Protein AF-A0A2V8M5D7-F1 (afdb_monomer)

Nearest PDB structures (foldseek):
  5kbi-assembly1_B  TM=1.778E-01  e=5.574E-01  Acinetobacter calcoaceticus
  3aon-assembly1_A  TM=2.245E-01  e=1.834E+00  Enterococcus hirae

Sequence (223 aa):
MEESYSTQRLLELRKFTRAIADLLRTQMREYLSTLAPLFRPRNVLGNYAEGGAYEASRTGEKAFKELQELYQIIAQSKLYRLPLELKTPLEVINPQLEMTPVEYTHVAASGNEKKTILVTSPLKWALTYGGFGPGHFRELLNGDNRTTDDLQQFVLHHLMMHSVVTKQPGLAKILRALHFPLSVEQSPEFGDLPLTYVSASISTVRPPDEVLIESTEVSGMNA

pLDDT: mean 88.26, std 12.75, range [37.25, 98.0]

Mean predicted aligned error: 6.43 Å

Solvent-accessible surface area (backbone atoms only — not comparable to full-atom values): 12991 Å² total; per-residue (Å²): 132,87,74,80,82,41,74,69,56,49,54,54,54,50,51,53,52,47,56,51,27,55,52,54,51,51,54,50,50,56,54,46,65,73,48,42,79,72,63,36,48,41,81,48,28,28,75,53,24,64,88,73,84,92,66,96,62,84,54,20,57,69,56,43,50,53,47,50,56,52,45,37,59,54,20,69,32,90,90,62,67,44,78,72,76,79,72,80,53,33,83,71,94,38,75,50,79,33,78,42,76,34,70,45,84,42,76,34,56,44,94,92,49,72,47,73,43,81,44,72,42,74,51,34,27,36,52,31,39,46,89,56,42,70,70,59,50,49,52,47,72,73,40,92,83,59,48,71,64,61,55,48,52,48,52,49,51,36,51,40,50,47,51,33,58,69,74,36,59,65,58,46,51,52,32,39,75,72,41,34,38,62,48,75,48,64,42,85,92,60,48,86,50,58,41,42,31,36,29,49,80,66,86,84,81,80,76,59,37,57,58,52,52,54,52,35,63,76,64,68,62,72,125

Foldseek 3Di:
DPPPPDLVNVVVVVVVLQVVLVVVVVVVVVVCVVCLVLQALCVQQPQLEDDDDDDPDPGNPVLVVVLLVVLQVLCPDPLQVADSDDDGSDYDPASRKDWAWDKDWDWQDDDPDTAIDIDTFSFKTFIFGPPLGVVNVLCLSPDPPRDSVNSSNSLSRLSSSVSSCVVCVVVQVVCVVVQWHKDWDDDPSSPPRTIIMTGGNDDDDDDHSVSVVVVCVVVVPRD

Secondary structure (DSSP, 8-state):
------HHHHHHHHHHHHHHHHHHHHHHHHHHHHHGGGG-THHHHGGGBSSS------TTHHHHHHHHHHHHHHHHSTTT---SPPPSSBP-S--SEEEEEEEEEEEEEETTEEEEEEEEEEEEEEEEETT--HHHHHHHHH-TT--HHHHHHHHHHHHHHHHHHHH-HHHHHHHHHTT--EEEE--GGGTTPPEEEEE-SS---PPPHHHHHHHHHHTT---

Radius of gyration: 20.13 Å; Cα contacts (8 Å, |Δi|>4): 294; chains: 1; bounding box: 50×27×61 Å

Structure (mmCIF, N/CA/C/O backbone):
data_AF-A0A2V8M5D7-F1
#
_entry.id   AF-A0A2V8M5D7-F1
#
loop_
_atom_site.group_PDB
_atom_site.id
_atom_site.type_symbol
_atom_site.label_atom_id
_atom_site.label_alt_id
_atom_site.label_comp_id
_atom_site.label_asym_id
_atom_site.label_entity_id
_atom_site.label_seq_id
_atom_site.pdbx_PDB_ins_code
_atom_site.Cartn_x
_atom_site.Cartn_y
_atom_site.Cartn_z
_atom_site.occupancy
_atom_site.B_iso_or_equiv
_atom_site.auth_seq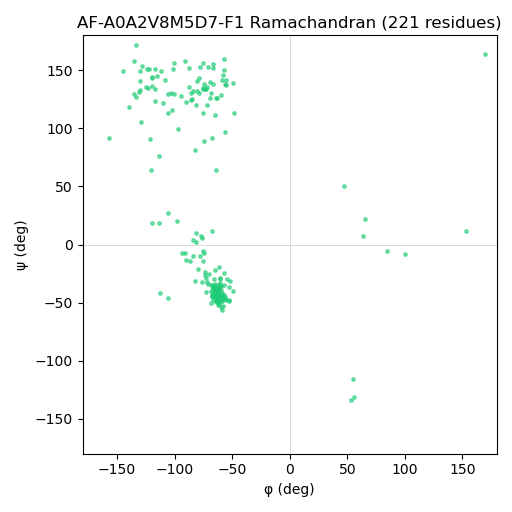_id
_atom_site.auth_comp_id
_atom_site.auth_asym_id
_atom_site.auth_atom_id
_atom_site.pdbx_PDB_model_num
ATOM 1 N N . MET A 1 1 ? -26.282 16.518 18.381 1.00 37.25 1 MET A N 1
ATOM 2 C CA . MET A 1 1 ? -26.791 15.428 19.235 1.00 37.25 1 MET A CA 1
ATOM 3 C C . MET A 1 1 ? -25.595 14.573 19.594 1.00 37.25 1 MET A C 1
ATOM 5 O O . MET A 1 1 ? -25.133 13.820 18.749 1.00 37.25 1 MET A O 1
ATOM 9 N N . GLU A 1 2 ? -25.028 14.780 20.779 1.00 47.59 2 GLU A N 1
ATOM 10 C CA . GLU A 1 2 ? -24.019 13.879 21.339 1.00 47.59 2 GLU A CA 1
ATOM 11 C C . GLU A 1 2 ? -24.753 12.627 21.819 1.00 47.59 2 GLU A C 1
ATOM 13 O O . GLU A 1 2 ? -25.251 12.569 22.941 1.00 47.59 2 GLU A O 1
ATOM 18 N N . GLU A 1 3 ? -24.916 11.644 20.934 1.00 54.59 3 GLU A N 1
ATOM 19 C CA . GLU A 1 3 ? -25.225 10.299 21.407 1.00 54.59 3 GLU A CA 1
ATOM 20 C C . GLU A 1 3 ? -24.005 9.818 22.194 1.00 54.59 3 GLU A C 1
ATOM 22 O O . GLU A 1 3 ? -22.925 9.632 21.635 1.00 54.59 3 GLU A O 1
ATOM 27 N N . SER A 1 4 ? -24.179 9.676 23.508 1.00 61.97 4 SER A N 1
ATOM 28 C CA . SER A 1 4 ? -23.207 9.057 24.406 1.00 61.97 4 SER A CA 1
ATOM 29 C C . SER A 1 4 ? -22.743 7.723 23.806 1.00 61.97 4 SER A C 1
ATOM 31 O O . SER A 1 4 ? -23.529 6.782 23.662 1.00 61.97 4 SER A O 1
ATOM 33 N N . TYR A 1 5 ? -21.470 7.648 23.411 1.00 67.94 5 TYR A N 1
ATOM 34 C CA . TYR A 1 5 ? -20.843 6.408 22.965 1.00 67.94 5 TYR A CA 1
ATOM 35 C C . TYR A 1 5 ? -20.732 5.459 24.163 1.00 67.94 5 TYR A C 1
ATOM 37 O O . TYR A 1 5 ? -19.753 5.495 24.897 1.00 67.94 5 TYR A O 1
ATOM 45 N N . SER A 1 6 ? -21.738 4.610 24.378 1.00 76.56 6 SER A N 1
ATOM 46 C CA . SER A 1 6 ? -21.637 3.518 25.349 1.00 76.56 6 SER A CA 1
ATOM 47 C C . SER A 1 6 ? -20.823 2.354 24.779 1.00 76.56 6 SER A C 1
ATOM 49 O O . SER A 1 6 ? -20.828 2.102 23.568 1.00 76.56 6 SER A O 1
ATOM 51 N N . THR A 1 7 ? -20.178 1.575 25.647 1.00 76.81 7 THR A N 1
ATOM 52 C CA . THR A 1 7 ? -19.404 0.381 25.262 1.00 76.81 7 THR A CA 1
ATOM 53 C C . THR A 1 7 ? -20.255 -0.636 24.490 1.00 76.81 7 THR A C 1
ATOM 55 O O . THR A 1 7 ? -19.796 -1.242 23.521 1.00 76.81 7 THR A O 1
ATOM 58 N N . GLN A 1 8 ? -21.543 -0.771 24.824 1.00 80.81 8 GLN A N 1
ATOM 59 C CA . GLN A 1 8 ? -22.474 -1.622 24.076 1.00 80.81 8 GLN A CA 1
ATOM 60 C C . GLN A 1 8 ? -22.733 -1.091 22.657 1.00 80.81 8 GLN A C 1
ATOM 62 O O . GLN A 1 8 ? -22.666 -1.854 21.689 1.00 80.81 8 GLN A O 1
ATOM 67 N N . ARG A 1 9 ? -22.965 0.220 22.514 1.00 84.12 9 ARG A N 1
ATOM 68 C CA . ARG A 1 9 ? -23.182 0.854 21.208 1.00 84.12 9 ARG A CA 1
ATOM 69 C C . ARG A 1 9 ? -21.941 0.758 20.323 1.00 84.12 9 ARG A C 1
ATOM 71 O O . ARG A 1 9 ? -22.052 0.485 19.129 1.00 84.12 9 ARG A O 1
ATOM 78 N N . LEU A 1 10 ? -20.758 0.908 20.915 1.00 84.06 10 LEU A N 1
ATOM 79 C CA . LEU A 1 10 ? -19.478 0.704 20.242 1.00 84.06 10 LEU A CA 1
ATOM 80 C C . LEU A 1 10 ? -19.376 -0.705 19.637 1.00 84.06 10 LEU A C 1
ATOM 82 O O . LEU A 1 10 ? -18.995 -0.852 18.475 1.00 84.06 10 LEU A O 1
ATOM 86 N N . LEU A 1 11 ? -19.725 -1.744 20.403 1.00 85.44 11 LEU A N 1
ATOM 87 C CA . LEU A 1 11 ? -19.666 -3.130 19.932 1.00 85.44 11 LEU A CA 1
ATOM 88 C C . LEU A 1 11 ? -20.613 -3.380 18.753 1.00 85.44 11 LEU A C 1
ATOM 90 O O . LEU A 1 11 ? -20.236 -4.073 17.805 1.00 85.44 11 LEU A O 1
ATOM 94 N N . GLU A 1 12 ? -21.816 -2.805 18.776 1.00 89.44 12 GLU A N 1
ATOM 95 C CA . GLU A 1 12 ? -22.754 -2.861 17.649 1.00 89.44 12 GLU A CA 1
ATOM 96 C C . GLU A 1 12 ? -22.180 -2.181 16.400 1.00 89.44 12 GLU A C 1
ATOM 98 O O . GLU A 1 12 ? -22.099 -2.800 15.336 1.00 89.44 12 GLU A O 1
ATOM 103 N N . LEU A 1 13 ? -21.705 -0.939 16.530 1.00 90.12 13 LEU A N 1
ATOM 104 C CA . LEU A 1 13 ? -21.111 -0.180 15.424 1.00 90.12 13 LEU A CA 1
ATOM 105 C C . LEU A 1 13 ? -19.864 -0.868 14.852 1.00 90.12 13 LEU A C 1
ATOM 107 O O . LEU A 1 13 ? -19.647 -0.853 13.636 1.00 90.12 13 LEU A O 1
ATOM 111 N N . ARG A 1 14 ? -19.071 -1.536 15.698 1.00 89.06 14 ARG A N 1
ATOM 112 C CA . ARG A 1 14 ? -17.912 -2.327 15.267 1.00 89.06 14 ARG A CA 1
ATOM 113 C C . ARG A 1 14 ? -18.328 -3.539 14.434 1.00 89.06 14 ARG A C 1
ATOM 115 O O . ARG A 1 14 ? -17.653 -3.841 13.450 1.00 89.06 14 ARG A O 1
ATOM 122 N N . LYS A 1 15 ? -19.431 -4.216 14.783 1.00 91.88 15 LYS A N 1
ATOM 123 C CA . LYS A 1 15 ? -19.974 -5.332 13.983 1.00 91.88 15 LYS A CA 1
ATOM 124 C C . LYS A 1 15 ? -20.421 -4.855 12.602 1.00 91.88 15 LYS A C 1
ATOM 126 O O . LYS A 1 15 ? -20.050 -5.479 11.611 1.00 91.88 15 LYS A O 1
ATOM 131 N N . PHE A 1 16 ? -21.139 -3.732 12.527 1.00 92.25 16 PHE A N 1
ATOM 132 C CA . PHE A 1 16 ? -21.556 -3.154 11.245 1.00 92.25 16 PHE A CA 1
ATOM 133 C C . PHE A 1 16 ? -20.364 -2.714 10.396 1.00 92.25 16 PHE A C 1
ATOM 135 O O . PHE A 1 16 ? -20.276 -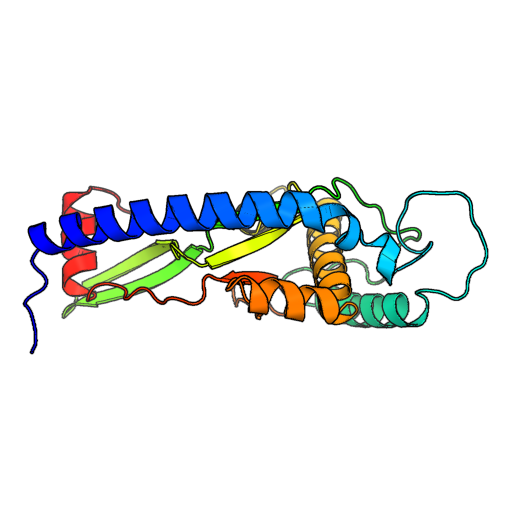3.082 9.227 1.00 92.25 16 PHE A O 1
ATOM 142 N N . THR A 1 17 ? -19.407 -2.001 10.996 1.00 93.50 17 THR A N 1
ATOM 143 C CA . THR A 1 17 ? -18.174 -1.585 10.313 1.00 93.50 17 THR A CA 1
ATOM 144 C C . THR A 1 17 ? -17.419 -2.787 9.749 1.00 93.50 17 THR A C 1
ATOM 146 O O . THR A 1 17 ? -16.980 -2.740 8.605 1.00 93.50 17 THR A O 1
ATOM 149 N N . ARG A 1 18 ? -17.306 -3.886 10.511 1.00 93.38 18 ARG A N 1
ATOM 150 C CA . ARG A 1 18 ? -16.652 -5.117 10.044 1.00 93.38 18 ARG A CA 1
ATOM 151 C C . ARG A 1 18 ? -17.392 -5.743 8.864 1.00 93.38 18 ARG A C 1
ATOM 153 O O . ARG A 1 18 ? -16.761 -6.027 7.857 1.00 93.38 18 ARG A O 1
ATOM 160 N N . ALA A 1 19 ? -18.712 -5.899 8.961 1.00 95.44 19 ALA A N 1
ATOM 161 C CA . ALA A 1 19 ? -19.510 -6.475 7.880 1.00 95.44 19 ALA A CA 1
ATOM 162 C C . ALA A 1 19 ? -19.386 -5.667 6.574 1.00 95.44 19 ALA A C 1
ATOM 164 O O . ALA A 1 19 ? -19.219 -6.240 5.499 1.00 95.44 19 ALA A O 1
ATOM 165 N N . ILE A 1 20 ? -19.409 -4.333 6.672 1.00 94.88 20 ILE A N 1
ATOM 166 C CA . ILE A 1 20 ? -19.222 -3.436 5.524 1.00 94.88 20 ILE A CA 1
ATOM 167 C C . ILE A 1 20 ? -17.790 -3.531 4.980 1.00 94.88 20 ILE A C 1
ATOM 169 O O . ILE A 1 20 ? -17.603 -3.626 3.768 1.00 94.88 20 ILE A O 1
ATOM 173 N N . ALA A 1 21 ? -16.782 -3.532 5.855 1.00 94.81 21 ALA A N 1
ATOM 174 C CA . ALA A 1 21 ? -15.384 -3.657 5.458 1.00 94.81 21 ALA A CA 1
ATOM 175 C C . ALA A 1 21 ? -15.109 -4.978 4.730 1.00 94.81 21 ALA A C 1
ATOM 177 O O . ALA A 1 21 ? -14.457 -4.961 3.690 1.00 94.81 21 ALA A O 1
ATOM 178 N N . ASP A 1 22 ? -15.640 -6.099 5.220 1.00 95.44 22 ASP A N 1
ATOM 179 C CA . ASP A 1 22 ? -15.472 -7.416 4.599 1.00 95.44 22 ASP A CA 1
ATOM 180 C C . ASP A 1 22 ? -16.152 -7.486 3.224 1.00 95.44 22 ASP A C 1
ATOM 182 O O . ASP A 1 22 ? -15.559 -7.987 2.261 1.00 95.44 22 ASP A O 1
ATOM 186 N N . LEU A 1 23 ? -17.358 -6.920 3.099 1.00 96.69 23 LEU A N 1
ATOM 187 C CA . LEU A 1 23 ? -18.069 -6.816 1.824 1.00 96.69 23 LEU A CA 1
ATOM 188 C C . LEU A 1 23 ? -17.261 -6.008 0.798 1.00 96.69 23 LEU A C 1
ATOM 190 O O . LEU A 1 23 ? -16.987 -6.491 -0.301 1.00 96.69 23 LEU A O 1
ATOM 194 N N . LEU A 1 24 ? -16.850 -4.791 1.163 1.00 96.88 24 LEU A N 1
ATOM 195 C CA . LEU A 1 24 ? -16.119 -3.890 0.269 1.00 96.88 24 LEU A CA 1
ATOM 196 C C . LEU A 1 24 ? -14.728 -4.428 -0.070 1.00 96.88 24 LEU A C 1
ATOM 198 O O . LEU A 1 24 ? -14.290 -4.334 -1.215 1.00 96.88 24 LEU A O 1
ATOM 202 N N . ARG A 1 25 ? -14.052 -5.055 0.897 1.00 95.69 25 ARG A N 1
ATOM 203 C CA . ARG A 1 25 ? -12.776 -5.743 0.682 1.00 95.69 25 ARG A CA 1
ATOM 204 C C . ARG A 1 25 ? -12.918 -6.853 -0.353 1.00 95.69 25 ARG A C 1
ATOM 206 O O . ARG A 1 25 ? -12.048 -6.988 -1.211 1.00 95.69 25 ARG A O 1
ATOM 213 N N . THR A 1 26 ? -13.986 -7.644 -0.273 1.00 96.62 26 THR A N 1
ATOM 214 C CA . THR A 1 26 ? -14.250 -8.739 -1.217 1.00 96.62 26 THR A CA 1
ATOM 215 C C . THR A 1 26 ? -14.476 -8.197 -2.626 1.00 96.62 26 THR A C 1
ATOM 217 O O . THR A 1 26 ? -13.773 -8.608 -3.547 1.00 96.62 26 THR A O 1
ATOM 220 N N . GLN A 1 27 ? -15.340 -7.188 -2.774 1.00 96.62 27 GLN A N 1
ATOM 221 C CA . GLN A 1 27 ? -15.583 -6.527 -4.062 1.00 96.62 27 GLN A CA 1
ATOM 222 C C . GLN A 1 27 ? -14.301 -5.935 -4.663 1.00 96.62 27 GLN A C 1
ATOM 224 O O . GLN A 1 27 ? -14.001 -6.147 -5.836 1.00 96.62 27 GLN A O 1
ATOM 229 N N . MET A 1 28 ? -13.494 -5.237 -3.856 1.00 96.12 28 MET A N 1
ATOM 230 C CA . MET A 1 28 ? -12.242 -4.658 -4.343 1.00 96.12 28 MET A CA 1
ATOM 231 C C . MET A 1 28 ? -11.259 -5.733 -4.816 1.00 96.12 28 MET A C 1
ATOM 233 O O . MET A 1 28 ? -10.600 -5.556 -5.839 1.00 96.12 28 MET A O 1
ATOM 237 N N . ARG A 1 29 ? -11.164 -6.870 -4.113 1.00 95.56 29 ARG A N 1
ATOM 238 C CA . ARG A 1 29 ? -10.305 -7.987 -4.539 1.00 95.56 29 ARG A CA 1
ATOM 239 C C . ARG A 1 29 ? -10.739 -8.564 -5.884 1.00 95.56 29 ARG A C 1
ATOM 241 O O . ARG A 1 29 ? -9.872 -8.871 -6.699 1.00 95.56 29 ARG A O 1
ATOM 248 N N . GLU A 1 30 ? -12.040 -8.677 -6.138 1.00 96.38 30 GLU A N 1
ATOM 249 C CA . GLU A 1 30 ? -12.564 -9.124 -7.435 1.00 96.38 30 GLU A CA 1
ATOM 250 C C . GLU A 1 30 ? -12.182 -8.147 -8.557 1.00 96.38 30 GLU A C 1
ATOM 252 O O . GLU A 1 30 ? -11.624 -8.561 -9.580 1.00 96.38 30 GLU A O 1
ATOM 257 N N . TYR A 1 31 ? -12.361 -6.840 -8.340 1.00 96.38 31 TYR A N 1
ATOM 258 C CA . TYR A 1 31 ? -11.933 -5.820 -9.303 1.00 96.38 31 TYR A CA 1
ATOM 259 C C . TYR A 1 31 ? -10.421 -5.843 -9.543 1.00 96.38 31 TYR A C 1
ATOM 261 O O . TYR A 1 31 ? -9.983 -5.854 -10.694 1.00 96.38 31 TYR A O 1
ATOM 269 N N . LEU A 1 32 ? -9.610 -5.913 -8.483 1.00 95.00 32 LEU A N 1
ATOM 270 C CA . LEU A 1 32 ? -8.154 -6.005 -8.599 1.00 95.00 32 LEU A CA 1
ATOM 271 C C . LEU A 1 32 ? -7.716 -7.265 -9.340 1.00 95.00 32 LEU A C 1
ATOM 273 O O . LEU A 1 32 ? -6.783 -7.186 -10.130 1.00 95.00 32 LEU A O 1
ATOM 277 N N . SER A 1 33 ? -8.387 -8.402 -9.143 1.00 94.44 33 SER A N 1
ATOM 278 C CA . SER A 1 33 ? -8.064 -9.635 -9.873 1.00 94.44 33 SER A CA 1
ATOM 279 C C . SER A 1 33 ? -8.261 -9.479 -11.384 1.00 94.44 33 SER A C 1
ATOM 281 O O . SER A 1 33 ? -7.432 -9.940 -12.166 1.00 94.44 33 SER A O 1
ATOM 283 N N . THR A 1 34 ? -9.298 -8.738 -11.786 1.00 95.75 34 THR A N 1
ATOM 284 C CA . THR A 1 34 ? -9.591 -8.434 -13.193 1.00 95.75 34 THR A CA 1
ATOM 285 C C . THR A 1 34 ? -8.600 -7.418 -13.763 1.00 95.75 34 THR A C 1
ATOM 287 O O . THR A 1 34 ? -8.134 -7.556 -14.891 1.00 95.75 34 THR A O 1
ATOM 290 N N . LEU A 1 35 ? -8.247 -6.397 -12.977 1.00 95.31 35 LEU A N 1
ATOM 291 C CA . LEU A 1 35 ? -7.351 -5.315 -13.396 1.00 95.31 35 LEU A CA 1
ATOM 292 C C . LEU A 1 35 ? -5.861 -5.656 -13.234 1.00 95.31 35 LEU A C 1
ATOM 294 O O . LEU A 1 35 ? -5.020 -4.918 -13.743 1.00 95.31 35 LEU A O 1
ATOM 298 N N . ALA A 1 36 ? -5.511 -6.764 -12.572 1.00 94.50 36 ALA A N 1
ATOM 299 C CA . ALA A 1 36 ? -4.138 -7.142 -12.231 1.00 94.50 36 ALA A CA 1
ATOM 300 C C . ALA A 1 36 ? -3.131 -7.071 -13.399 1.00 94.50 36 ALA A C 1
ATOM 302 O O . ALA A 1 36 ? -2.018 -6.591 -13.175 1.00 94.50 36 ALA A O 1
ATOM 303 N N . PRO A 1 37 ? -3.466 -7.468 -14.647 1.00 94.19 37 PRO A N 1
ATOM 304 C CA . PRO A 1 37 ? -2.537 -7.345 -15.772 1.00 94.19 37 PRO A CA 1
ATOM 305 C C . PRO A 1 37 ? -2.099 -5.906 -16.065 1.00 94.19 37 PRO A C 1
ATOM 307 O O . PRO A 1 37 ? -0.988 -5.695 -16.543 1.00 94.19 37 PRO A O 1
ATOM 310 N N . LEU A 1 38 ? -2.938 -4.914 -15.762 1.00 94.38 38 LEU A N 1
ATOM 311 C CA . LEU A 1 38 ? -2.628 -3.500 -15.978 1.00 94.38 38 LEU A CA 1
ATOM 312 C C . LEU A 1 38 ? -1.617 -2.974 -14.953 1.00 94.38 38 LEU A C 1
ATOM 314 O O . LEU A 1 38 ? -0.835 -2.075 -15.262 1.00 94.38 38 LEU A O 1
ATOM 318 N N . PHE A 1 39 ? -1.565 -3.593 -13.772 1.00 95.12 39 PHE A N 1
ATOM 319 C CA . PHE A 1 39 ? -0.640 -3.217 -12.710 1.00 95.12 39 PHE A CA 1
ATOM 320 C C . PHE A 1 39 ? 0.776 -3.778 -12.881 1.00 95.12 39 PHE A C 1
ATOM 322 O O . PHE A 1 39 ? 1.622 -3.568 -12.022 1.00 95.12 39 PHE A O 1
ATOM 329 N N . ARG A 1 40 ? 1.079 -4.502 -13.963 1.00 92.81 40 ARG A N 1
ATOM 330 C CA . ARG A 1 40 ? 2.430 -5.043 -14.165 1.00 92.81 40 ARG A CA 1
ATOM 331 C C . ARG A 1 40 ? 3.428 -3.896 -14.422 1.00 92.81 40 ARG A C 1
ATOM 333 O O . ARG A 1 40 ? 3.178 -3.101 -15.334 1.00 92.81 40 ARG A O 1
ATOM 340 N N . PRO A 1 41 ? 4.585 -3.838 -13.724 1.00 92.75 41 PRO A N 1
ATOM 341 C CA . PRO A 1 41 ? 5.594 -2.789 -13.923 1.00 92.75 41 PRO A CA 1
ATOM 342 C C . PRO A 1 41 ? 6.032 -2.620 -15.381 1.00 92.75 41 PRO A C 1
ATOM 344 O O . PRO A 1 41 ? 6.214 -1.499 -15.857 1.00 92.75 41 PRO A O 1
ATOM 347 N N . ARG A 1 42 ? 6.118 -3.734 -16.121 1.00 89.69 42 ARG A N 1
ATOM 348 C CA . ARG A 1 42 ? 6.490 -3.777 -17.542 1.00 89.69 42 ARG A CA 1
ATOM 349 C C . ARG A 1 42 ? 5.623 -2.884 -18.437 1.00 89.69 42 ARG A C 1
ATOM 351 O O . ARG A 1 42 ? 6.127 -2.356 -19.421 1.00 89.69 42 ARG A O 1
ATOM 358 N N . ASN A 1 43 ? 4.355 -2.656 -18.088 1.00 89.81 43 ASN A N 1
ATOM 359 C CA . ASN A 1 43 ? 3.464 -1.790 -18.870 1.00 89.81 43 ASN A CA 1
ATOM 360 C C . ASN A 1 43 ? 3.925 -0.323 -18.891 1.00 89.81 4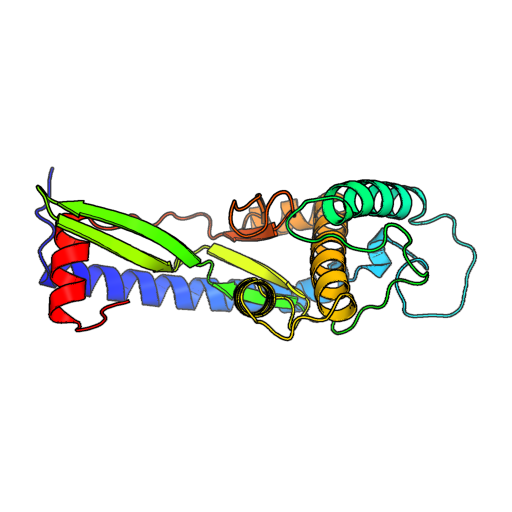3 ASN A C 1
ATOM 362 O O . ASN A 1 43 ? 3.539 0.428 -19.782 1.00 89.81 43 ASN A O 1
ATOM 366 N N . VAL A 1 44 ? 4.728 0.092 -17.905 1.00 91.81 44 VAL A N 1
ATOM 367 C CA . VAL A 1 44 ? 5.239 1.465 -17.766 1.00 91.81 44 VAL A CA 1
ATOM 368 C C . VAL A 1 44 ? 6.747 1.527 -17.971 1.00 91.81 44 VAL A C 1
ATOM 370 O O . VAL A 1 44 ? 7.239 2.438 -18.630 1.00 91.81 44 VAL A O 1
ATOM 373 N N . LEU A 1 45 ? 7.475 0.558 -17.419 1.00 90.62 45 LEU A N 1
ATOM 374 C CA . LEU A 1 45 ? 8.936 0.524 -17.425 1.00 90.62 45 LEU A CA 1
ATOM 375 C C . LEU A 1 45 ? 9.514 -0.220 -18.636 1.00 90.62 45 LEU A C 1
ATOM 377 O O . LEU A 1 45 ? 10.724 -0.201 -18.835 1.00 90.62 45 LEU A O 1
ATOM 381 N N . GLY A 1 46 ? 8.686 -0.868 -19.459 1.00 87.69 46 GLY A N 1
ATOM 382 C CA . GLY A 1 46 ? 9.162 -1.620 -20.619 1.00 87.69 46 GLY A CA 1
ATOM 383 C C . GLY A 1 46 ? 10.193 -2.675 -20.215 1.00 87.69 46 GLY A C 1
ATOM 384 O O . GLY A 1 46 ? 9.987 -3.411 -19.253 1.00 87.69 46 GLY A O 1
ATOM 385 N N . ASN A 1 47 ? 11.321 -2.718 -20.925 1.00 84.50 47 ASN A N 1
ATOM 386 C CA . ASN A 1 47 ? 12.397 -3.686 -20.673 1.00 84.50 47 ASN A CA 1
ATOM 387 C C . ASN A 1 47 ? 13.252 -3.367 -19.441 1.00 84.50 47 ASN A C 1
ATOM 389 O O . ASN A 1 47 ? 14.126 -4.157 -19.095 1.00 84.50 47 ASN A O 1
ATOM 393 N N . TYR A 1 48 ? 13.032 -2.223 -18.788 1.00 86.81 48 TYR A N 1
ATOM 394 C CA . TYR A 1 48 ? 13.706 -1.918 -17.530 1.00 86.81 48 TYR A CA 1
ATOM 395 C C . TYR A 1 48 ? 13.129 -2.713 -16.351 1.00 86.81 48 TYR A C 1
ATOM 397 O O . TYR A 1 48 ? 13.717 -2.665 -15.280 1.00 86.81 48 TYR A O 1
ATOM 405 N N . ALA A 1 49 ? 12.028 -3.451 -16.531 1.00 84.12 49 ALA A N 1
ATOM 406 C CA . ALA A 1 49 ? 11.520 -4.445 -15.584 1.00 84.12 49 ALA A CA 1
ATOM 407 C C . ALA A 1 49 ? 11.495 -5.832 -16.259 1.00 84.12 49 ALA A C 1
ATOM 409 O O . ALA A 1 49 ? 11.094 -5.938 -17.420 1.00 84.12 49 ALA A O 1
ATOM 410 N N . GLU A 1 50 ? 11.938 -6.885 -15.568 1.00 75.88 50 GLU A N 1
ATOM 411 C CA . GLU A 1 50 ? 12.088 -8.230 -16.151 1.00 75.88 50 GLU A CA 1
ATOM 412 C C . GLU A 1 50 ? 10.790 -8.821 -16.749 1.00 75.88 50 GLU A C 1
ATOM 414 O O . GLU A 1 50 ? 9.688 -8.605 -16.234 1.00 75.88 50 GLU A O 1
ATOM 419 N N . GLY A 1 51 ? 10.920 -9.601 -17.843 1.00 54.69 51 GLY A N 1
ATOM 420 C CA . GLY A 1 51 ? 9.811 -10.399 -18.401 1.00 54.69 51 GLY A CA 1
ATOM 421 C C . GLY A 1 51 ? 9.797 -10.745 -19.905 1.00 54.69 51 GLY A C 1
ATOM 422 O O . GLY A 1 51 ? 8.756 -11.188 -20.394 1.00 54.69 51 GLY A O 1
ATOM 423 N N . GLY A 1 52 ? 10.865 -10.553 -20.688 1.00 42.38 52 GLY A N 1
ATOM 424 C CA . GLY A 1 52 ? 10.908 -11.014 -22.089 1.00 42.38 52 GLY A CA 1
ATOM 425 C C . GLY A 1 52 ? 12.102 -10.492 -22.887 1.00 42.38 52 GLY A C 1
ATOM 426 O O . GLY A 1 52 ? 12.758 -9.550 -22.453 1.00 42.38 52 GLY A O 1
ATOM 427 N N . ALA A 1 53 ? 12.383 -11.124 -24.033 1.00 44.16 53 ALA A N 1
ATOM 428 C CA . ALA A 1 53 ? 13.514 -10.805 -24.906 1.00 44.16 53 ALA A CA 1
ATOM 429 C C . ALA A 1 53 ? 13.618 -9.300 -25.208 1.00 44.16 53 ALA A C 1
ATOM 431 O O . ALA A 1 53 ? 12.613 -8.626 -25.432 1.00 44.16 53 ALA A O 1
ATOM 432 N N . TYR A 1 54 ? 14.856 -8.805 -25.203 1.00 47.16 54 TYR A N 1
ATOM 433 C CA . TYR A 1 54 ? 15.227 -7.426 -25.495 1.00 47.16 54 TYR A CA 1
ATOM 434 C C . TYR A 1 54 ? 14.713 -7.010 -26.881 1.00 47.16 54 TYR A C 1
ATOM 436 O O . TYR A 1 54 ? 15.348 -7.272 -27.897 1.00 47.16 54 TYR A O 1
ATOM 444 N N . GLU A 1 55 ? 13.565 -6.344 -26.934 1.00 48.50 55 GLU A N 1
ATOM 445 C CA . GLU A 1 55 ? 13.166 -5.557 -28.099 1.00 48.50 55 GLU A CA 1
ATOM 446 C C . GLU A 1 55 ? 13.416 -4.097 -27.773 1.00 48.50 55 GLU A C 1
ATOM 448 O O . GLU A 1 55 ? 12.797 -3.566 -26.857 1.00 48.50 55 GLU A O 1
ATOM 453 N N . ALA A 1 56 ? 14.326 -3.447 -28.498 1.00 45.09 56 ALA A N 1
ATOM 454 C CA . ALA A 1 56 ? 14.690 -2.041 -28.336 1.00 45.09 56 ALA A CA 1
ATOM 455 C C . ALA A 1 56 ? 13.512 -1.089 -28.645 1.00 45.09 56 ALA A C 1
ATOM 457 O O . ALA A 1 56 ? 13.543 -0.309 -29.593 1.00 45.09 56 ALA A O 1
ATOM 458 N N . SER A 1 57 ? 12.442 -1.143 -27.855 1.00 50.75 57 SER A N 1
ATOM 459 C CA . SER A 1 57 ? 11.407 -0.126 -27.839 1.00 50.75 57 SER A CA 1
ATOM 460 C C . SER A 1 57 ? 11.857 0.970 -26.876 1.00 50.75 57 SER A C 1
ATOM 462 O O . SER A 1 57 ? 12.238 0.700 -25.739 1.00 50.75 57 SER A O 1
ATOM 464 N N . ARG A 1 58 ? 11.796 2.228 -27.320 1.00 57.25 58 ARG A N 1
ATOM 465 C CA . ARG A 1 58 ? 12.045 3.430 -26.497 1.00 57.25 58 ARG A CA 1
ATOM 466 C C . ARG A 1 58 ? 10.963 3.653 -25.422 1.00 57.25 58 ARG A C 1
ATOM 468 O O . ARG A 1 58 ? 10.849 4.734 -24.849 1.00 57.25 58 ARG A O 1
ATOM 475 N N . THR A 1 59 ? 10.108 2.662 -25.193 1.00 67.88 59 THR A N 1
ATOM 476 C CA . THR A 1 59 ? 8.959 2.747 -24.301 1.00 67.88 59 THR A CA 1
ATOM 477 C C . THR A 1 59 ? 9.435 2.531 -22.871 1.00 67.88 59 THR A C 1
ATOM 479 O O . THR A 1 59 ? 9.997 1.489 -22.548 1.00 67.88 59 THR A O 1
ATOM 482 N N . GLY A 1 60 ? 9.218 3.525 -22.011 1.00 81.88 60 GLY A N 1
ATOM 483 C CA . GLY A 1 60 ? 9.528 3.436 -20.583 1.00 81.88 60 GLY A CA 1
ATOM 484 C C . GLY A 1 60 ? 10.830 4.104 -20.140 1.00 81.88 60 GLY A C 1
ATOM 485 O O . GLY A 1 60 ? 10.993 4.284 -18.942 1.00 81.88 60 GLY A O 1
ATOM 486 N N . GLU A 1 61 ? 11.698 4.576 -21.045 1.00 88.62 61 GLU A N 1
ATOM 487 C CA . GLU A 1 61 ? 12.948 5.282 -20.683 1.00 88.62 61 GLU A CA 1
ATOM 488 C C . GLU A 1 61 ? 12.685 6.494 -19.778 1.00 88.62 61 GLU A C 1
ATOM 490 O O . GLU A 1 61 ? 13.299 6.641 -18.723 1.00 88.62 61 GLU A O 1
ATOM 495 N N . LYS A 1 62 ? 11.705 7.330 -20.144 1.00 91.88 62 LYS A N 1
ATOM 496 C CA . LYS A 1 62 ? 11.304 8.480 -19.324 1.00 91.88 62 LYS A CA 1
ATOM 497 C C . LYS A 1 62 ? 10.817 8.050 -17.936 1.00 91.88 62 LYS A C 1
ATOM 499 O O . LYS A 1 62 ? 11.219 8.643 -16.942 1.00 91.88 62 LYS A O 1
ATOM 504 N N . ALA A 1 63 ? 9.962 7.031 -17.872 1.00 92.75 63 ALA A N 1
ATOM 505 C CA . ALA A 1 63 ? 9.408 6.550 -16.607 1.00 92.75 63 ALA A CA 1
ATOM 506 C C . ALA A 1 63 ? 10.477 5.881 -15.731 1.00 92.75 63 ALA A C 1
ATOM 508 O O . ALA A 1 63 ? 10.451 6.025 -14.512 1.00 92.75 63 ALA A O 1
ATOM 509 N N . PHE A 1 64 ? 11.432 5.185 -16.348 1.00 93.50 64 PHE A N 1
ATOM 510 C CA . PHE A 1 64 ? 12.569 4.594 -15.662 1.00 93.50 64 PHE A CA 1
ATOM 511 C C . PHE A 1 64 ? 13.505 5.668 -15.111 1.00 93.50 64 PHE A C 1
ATOM 513 O O . PHE A 1 64 ? 13.866 5.593 -13.944 1.00 93.50 64 PHE A O 1
ATOM 520 N N . LYS A 1 65 ? 13.824 6.709 -15.890 1.00 94.06 65 LYS A N 1
ATOM 521 C CA . LYS A 1 65 ? 14.635 7.837 -15.415 1.00 94.06 65 LYS A CA 1
ATOM 522 C C . LYS A 1 65 ? 13.998 8.532 -14.209 1.00 94.06 65 LYS A C 1
ATOM 524 O O . LYS A 1 65 ? 14.670 8.764 -13.213 1.00 94.06 65 LYS A O 1
ATOM 529 N N . GLU A 1 66 ? 12.697 8.806 -14.267 1.00 95.62 66 GLU A N 1
ATOM 530 C CA . GLU A 1 66 ? 11.961 9.395 -13.139 1.00 95.62 66 GLU A CA 1
ATOM 531 C C . GLU A 1 66 ? 11.944 8.461 -11.910 1.00 95.62 66 GLU A C 1
ATOM 533 O O . GLU A 1 66 ? 12.078 8.924 -10.778 1.00 95.62 66 GLU A O 1
ATOM 538 N N . LEU A 1 67 ? 11.836 7.140 -12.114 1.00 96.62 67 LEU A N 1
ATOM 539 C CA . LEU A 1 67 ? 11.962 6.154 -11.036 1.00 96.62 67 LEU A CA 1
ATOM 540 C C . LEU A 1 67 ? 13.377 6.144 -10.443 1.00 96.62 67 LEU A C 1
ATOM 542 O O . LEU A 1 67 ? 13.505 6.080 -9.225 1.00 96.62 67 LEU A O 1
ATOM 546 N N . GLN A 1 68 ? 14.425 6.226 -11.269 1.00 95.88 68 GLN A N 1
ATOM 547 C CA . GLN A 1 68 ? 15.818 6.296 -10.817 1.00 95.88 68 GLN A CA 1
ATOM 548 C C . GLN A 1 68 ? 16.077 7.555 -9.984 1.00 95.88 68 GLN A C 1
ATOM 550 O O . GLN A 1 68 ? 16.695 7.464 -8.926 1.00 95.88 68 GLN A O 1
ATOM 555 N N . GLU A 1 69 ? 15.587 8.713 -10.430 1.00 96.44 69 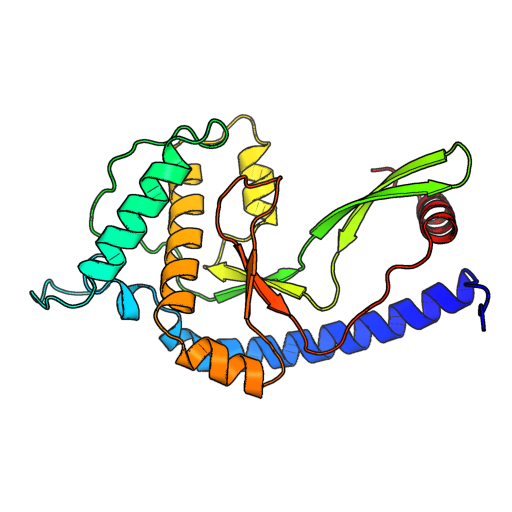GLU A N 1
ATOM 556 C CA . GLU A 1 69 ? 15.692 9.978 -9.693 1.00 96.44 69 GLU A CA 1
ATOM 557 C C . GLU A 1 69 ? 15.009 9.871 -8.324 1.00 96.44 69 GLU A C 1
ATOM 559 O O . GLU A 1 69 ? 15.605 10.202 -7.297 1.00 96.44 69 GLU A O 1
ATOM 564 N N . LEU A 1 70 ? 13.789 9.328 -8.286 1.00 96.69 70 LEU A N 1
ATOM 565 C CA . LEU A 1 70 ? 13.063 9.117 -7.036 1.00 96.69 70 LEU A CA 1
ATOM 566 C C . LEU A 1 70 ? 13.766 8.097 -6.130 1.00 96.69 70 LEU A C 1
ATOM 568 O O . LEU A 1 70 ? 13.897 8.324 -4.929 1.00 96.69 70 LEU A O 1
ATOM 572 N N . TYR A 1 71 ? 14.275 7.004 -6.699 1.00 97.56 71 TYR A N 1
ATOM 573 C CA . TYR A 1 71 ? 15.051 6.012 -5.966 1.00 97.56 71 TYR A CA 1
ATOM 574 C C . TYR A 1 71 ? 16.290 6.629 -5.319 1.00 97.56 71 TYR A C 1
ATOM 576 O O . TYR A 1 71 ? 16.533 6.375 -4.147 1.00 97.56 71 TYR A O 1
ATOM 584 N N . GLN A 1 72 ? 17.046 7.468 -6.031 1.00 96.62 72 GLN A N 1
ATOM 585 C CA . GLN A 1 72 ? 18.242 8.110 -5.481 1.00 96.62 72 GLN A CA 1
ATOM 586 C C . GLN A 1 72 ? 17.918 9.000 -4.277 1.00 96.62 72 GLN A C 1
ATOM 588 O O . GLN A 1 72 ? 18.653 8.968 -3.291 1.00 96.62 72 GLN A O 1
ATOM 593 N N . ILE A 1 73 ? 16.806 9.741 -4.320 1.00 95.06 73 ILE A N 1
ATOM 594 C CA . ILE A 1 73 ? 16.338 10.555 -3.187 1.00 95.06 73 ILE A CA 1
ATOM 595 C C . ILE A 1 73 ? 16.047 9.661 -1.974 1.00 95.06 73 ILE A C 1
ATOM 597 O O . ILE A 1 73 ? 16.540 9.919 -0.875 1.00 95.06 73 ILE A O 1
ATOM 601 N N . ILE A 1 74 ? 15.295 8.575 -2.176 1.00 95.94 74 ILE A N 1
ATOM 602 C CA . ILE A 1 74 ? 14.935 7.639 -1.104 1.00 95.94 74 ILE A CA 1
ATOM 603 C C . ILE A 1 74 ? 16.169 6.898 -0.569 1.00 95.94 74 ILE A C 1
ATOM 605 O O . ILE A 1 74 ? 16.361 6.815 0.642 1.00 95.94 74 ILE A O 1
ATOM 609 N N . ALA A 1 75 ? 17.049 6.417 -1.445 1.00 95.00 75 ALA A N 1
ATOM 610 C CA . ALA A 1 75 ? 18.260 5.679 -1.096 1.00 95.00 75 ALA A CA 1
ATOM 611 C C . ALA A 1 75 ? 19.214 6.494 -0.206 1.00 95.00 75 ALA A C 1
ATOM 613 O O . ALA A 1 75 ? 19.824 5.939 0.709 1.00 95.00 75 ALA A O 1
ATOM 614 N N . GLN A 1 76 ? 19.298 7.812 -0.426 1.00 93.69 76 GLN A N 1
ATOM 615 C CA . GLN A 1 76 ? 20.113 8.729 0.381 1.00 93.69 76 GLN A CA 1
ATOM 616 C C . GLN A 1 76 ? 19.509 9.048 1.754 1.00 93.69 76 GLN A C 1
ATOM 618 O O . GLN A 1 76 ? 20.210 9.573 2.625 1.00 93.69 76 GLN A O 1
ATOM 623 N N . SER A 1 77 ? 18.228 8.740 1.979 1.00 92.19 77 SER A N 1
ATOM 624 C CA . SER A 1 77 ? 17.589 8.977 3.270 1.00 92.19 77 SER A CA 1
ATOM 625 C C . SER A 1 77 ? 18.315 8.229 4.386 1.00 92.19 77 SER A C 1
ATOM 627 O O . SER A 1 77 ? 18.721 7.071 4.244 1.00 92.19 77 SER A O 1
ATOM 629 N N . LYS A 1 78 ? 18.417 8.876 5.554 1.00 89.44 78 LYS A N 1
ATOM 630 C CA . LYS A 1 78 ? 19.032 8.292 6.757 1.00 89.44 78 LYS A CA 1
ATOM 631 C C . LYS A 1 78 ? 18.364 6.987 7.189 1.00 89.44 78 LYS A C 1
ATOM 633 O O . LYS A 1 78 ? 19.032 6.205 7.868 1.00 89.44 78 LYS A O 1
ATOM 638 N N . LEU A 1 79 ? 17.093 6.798 6.820 1.00 89.75 79 LEU A N 1
ATOM 639 C CA . LEU A 1 79 ? 16.300 5.604 7.102 1.00 89.75 79 LEU A CA 1
ATOM 640 C C . LEU A 1 79 ? 16.807 4.384 6.320 1.00 89.75 79 LEU A C 1
ATOM 642 O O . LEU A 1 79 ? 16.886 3.298 6.888 1.00 89.75 79 LEU A O 1
ATOM 646 N N . TYR A 1 80 ? 17.189 4.579 5.054 1.00 92.19 80 TYR A N 1
ATOM 647 C CA . TYR A 1 80 ? 17.454 3.490 4.112 1.00 92.19 80 TYR A CA 1
ATOM 648 C C . TYR A 1 80 ? 18.940 3.267 3.826 1.00 92.19 80 TYR A C 1
ATOM 650 O O . TYR A 1 80 ? 19.396 2.129 3.882 1.00 92.19 80 TYR A O 1
ATOM 658 N N . ARG A 1 81 ? 19.710 4.338 3.569 1.00 90.62 81 ARG A N 1
ATOM 659 C CA . ARG A 1 81 ? 21.161 4.287 3.281 1.00 90.62 81 ARG A CA 1
ATOM 660 C C . ARG A 1 81 ? 21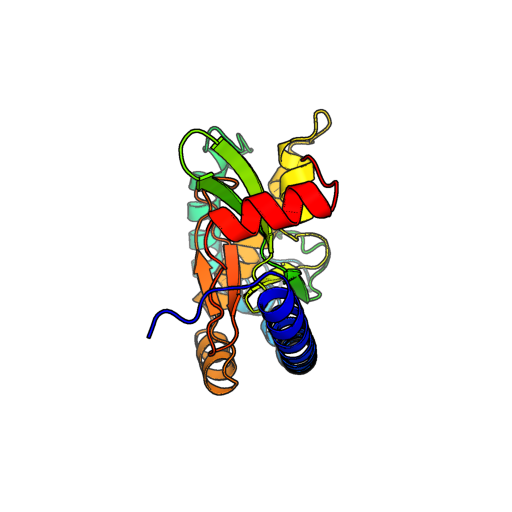.531 3.211 2.248 1.00 90.62 81 ARG A C 1
ATOM 662 O O . ARG A 1 81 ? 22.413 2.386 2.484 1.00 90.62 81 ARG A O 1
ATOM 669 N N . LEU A 1 82 ? 20.824 3.211 1.123 1.00 94.25 82 LEU A N 1
ATOM 670 C CA . LEU A 1 82 ? 20.971 2.211 0.065 1.00 94.25 82 LEU A CA 1
ATOM 671 C C . LEU A 1 82 ? 22.013 2.638 -0.984 1.00 94.25 82 LEU A C 1
ATOM 673 O O . LEU A 1 82 ? 22.264 3.836 -1.152 1.00 94.25 82 LEU A O 1
ATOM 677 N N . PRO A 1 83 ? 22.591 1.686 -1.741 1.00 93.75 83 PRO A N 1
ATOM 678 C CA . PRO A 1 83 ? 23.380 1.992 -2.931 1.00 93.75 83 PRO A CA 1
ATOM 679 C C . PRO A 1 83 ? 22.564 2.809 -3.937 1.00 93.75 83 PRO A C 1
ATOM 681 O O . PRO A 1 83 ? 21.399 2.508 -4.179 1.00 93.75 83 PRO A O 1
ATOM 684 N N . LEU A 1 84 ? 23.169 3.828 -4.548 1.00 93.31 84 LEU A N 1
ATOM 685 C CA . LEU A 1 84 ? 22.463 4.734 -5.469 1.00 93.31 84 LEU A CA 1
ATOM 686 C C . LEU A 1 84 ? 22.271 4.149 -6.872 1.00 93.31 84 LEU A C 1
ATOM 688 O O . LEU A 1 84 ? 21.410 4.606 -7.624 1.00 93.31 84 LEU A O 1
ATOM 692 N N . GLU A 1 85 ? 23.089 3.163 -7.229 1.00 89.00 85 GLU A N 1
ATOM 693 C CA . GLU A 1 85 ? 23.040 2.508 -8.529 1.00 89.00 85 GLU A CA 1
ATOM 694 C C . GLU A 1 85 ? 21.990 1.397 -8.535 1.00 89.00 85 GLU A C 1
ATOM 696 O O . GLU A 1 85 ? 21.949 0.543 -7.647 1.00 89.00 85 GLU A O 1
ATOM 701 N N . LEU A 1 86 ? 21.153 1.401 -9.572 1.00 89.44 86 LEU A N 1
ATOM 702 C CA . LEU A 1 86 ? 20.191 0.340 -9.838 1.00 89.44 86 LEU A CA 1
ATOM 703 C C . LEU A 1 86 ? 20.734 -0.588 -10.917 1.00 89.44 86 LEU A C 1
ATOM 705 O O . LEU A 1 86 ? 21.125 -0.141 -11.998 1.00 89.44 86 LEU A O 1
ATOM 709 N N . LYS A 1 87 ? 20.711 -1.891 -10.635 1.00 86.56 87 LYS A N 1
ATOM 710 C CA . LYS A 1 87 ? 20.970 -2.919 -11.643 1.00 86.56 87 LYS A CA 1
ATOM 711 C C . LYS A 1 87 ? 19.754 -3.023 -12.557 1.00 86.56 87 LYS A C 1
ATOM 713 O O . LYS A 1 87 ? 18.622 -2.960 -12.089 1.00 86.56 87 LYS A O 1
ATOM 718 N N . THR A 1 88 ? 19.998 -3.146 -13.859 1.00 84.06 88 THR A N 1
ATOM 719 C CA . THR A 1 88 ? 18.940 -3.355 -14.853 1.00 84.06 88 THR A CA 1
ATOM 720 C C . THR A 1 88 ? 19.100 -4.724 -15.510 1.00 84.06 88 THR A C 1
ATOM 722 O O . THR A 1 88 ? 20.240 -5.145 -15.727 1.00 84.06 88 THR A O 1
ATOM 725 N N . PRO A 1 89 ? 17.994 -5.401 -15.858 1.00 86.25 89 PRO A N 1
ATOM 726 C CA . PRO A 1 89 ? 16.601 -5.025 -15.571 1.00 86.25 89 PRO A CA 1
ATOM 727 C C . PRO A 1 89 ? 16.264 -5.074 -14.066 1.00 86.25 89 PRO A C 1
ATOM 729 O O . PRO A 1 89 ? 16.928 -5.759 -13.297 1.00 86.25 89 PRO A O 1
ATOM 732 N N . LEU A 1 90 ? 15.260 -4.299 -13.647 1.00 90.94 90 LEU A N 1
ATOM 733 C CA . LEU A 1 90 ? 14.709 -4.365 -12.296 1.00 90.94 90 LEU A CA 1
ATOM 734 C C . LEU A 1 90 ? 13.973 -5.695 -12.133 1.00 90.94 90 LEU A C 1
ATOM 736 O O . LEU A 1 90 ? 13.079 -6.022 -12.922 1.00 90.94 90 LEU A O 1
ATOM 740 N N . GLU A 1 91 ? 14.347 -6.435 -11.100 1.00 90.12 91 GLU A N 1
ATOM 741 C CA . GLU A 1 91 ? 13.721 -7.701 -10.745 1.00 90.12 91 GLU A CA 1
ATOM 742 C C . GLU A 1 91 ? 12.295 -7.473 -10.224 1.00 90.12 91 GLU A C 1
ATOM 744 O O . GLU A 1 91 ? 12.023 -6.522 -9.487 1.00 90.12 91 GLU A O 1
ATOM 749 N N . VAL A 1 92 ? 11.370 -8.353 -10.612 1.00 89.19 92 VAL A N 1
ATOM 750 C CA . VAL A 1 92 ? 9.968 -8.304 -10.181 1.00 89.19 92 VAL A CA 1
ATOM 751 C C . VAL A 1 92 ? 9.623 -9.614 -9.474 1.00 89.19 92 VAL A C 1
ATOM 753 O O . VAL A 1 92 ? 9.182 -10.574 -10.102 1.00 89.19 92 VAL A O 1
ATOM 756 N N . ILE A 1 93 ? 9.817 -9.641 -8.154 1.00 89.44 93 ILE A N 1
ATOM 757 C CA . ILE A 1 93 ? 9.869 -10.875 -7.349 1.00 89.44 93 ILE A CA 1
ATOM 758 C C . ILE A 1 93 ? 8.486 -11.531 -7.195 1.00 89.44 93 ILE A C 1
ATOM 760 O O . ILE A 1 93 ? 8.365 -12.755 -7.174 1.00 89.44 93 ILE A O 1
ATOM 764 N N . ASN A 1 94 ? 7.407 -10.746 -7.152 1.00 90.38 94 ASN A N 1
ATOM 765 C CA . ASN A 1 94 ? 6.044 -11.278 -7.149 1.00 90.38 94 ASN A CA 1
ATOM 766 C C . ASN A 1 94 ? 5.042 -10.230 -7.651 1.00 90.38 94 ASN A C 1
ATOM 768 O O . ASN A 1 94 ? 4.496 -9.463 -6.862 1.00 90.38 94 ASN A O 1
ATOM 772 N N . PRO A 1 95 ? 4.732 -10.183 -8.956 1.00 88.19 95 PRO A N 1
ATOM 773 C CA . PRO A 1 95 ? 3.895 -9.116 -9.485 1.00 88.19 95 PRO A CA 1
ATOM 774 C C . PRO A 1 95 ? 2.397 -9.304 -9.190 1.00 88.19 95 PRO A C 1
ATOM 776 O O . PRO A 1 95 ? 1.582 -8.594 -9.784 1.00 88.19 95 PRO A O 1
ATOM 779 N N . GLN A 1 96 ? 1.999 -10.289 -8.375 1.00 93.44 96 GLN A N 1
ATOM 780 C CA . GLN A 1 96 ? 0.617 -10.427 -7.915 1.00 93.44 96 GLN A CA 1
ATOM 781 C C . GLN A 1 96 ? 0.257 -9.247 -7.010 1.00 93.44 96 GLN A C 1
ATOM 783 O O . GLN A 1 96 ? 1.058 -8.833 -6.180 1.00 93.44 96 GLN A O 1
ATOM 788 N N . LEU A 1 97 ? -0.951 -8.708 -7.171 1.00 96.25 97 LEU A N 1
ATOM 789 C CA . LEU A 1 97 ? -1.432 -7.642 -6.302 1.00 96.25 97 LEU A CA 1
ATOM 790 C C . LEU A 1 97 ? -1.824 -8.195 -4.940 1.00 96.25 97 LEU A C 1
ATOM 792 O O . LEU A 1 97 ? -2.570 -9.172 -4.838 1.00 96.25 97 LEU A O 1
ATOM 796 N N . GLU A 1 98 ? -1.369 -7.507 -3.908 1.00 95.38 98 GLU A N 1
ATOM 797 C CA . GLU A 1 98 ? -1.728 -7.755 -2.527 1.00 95.38 98 GLU A CA 1
ATOM 798 C C . GLU A 1 98 ? -2.402 -6.518 -1.935 1.00 95.38 98 GLU A C 1
ATOM 800 O O . GLU A 1 98 ? -2.079 -5.377 -2.267 1.00 95.38 98 GLU A O 1
ATOM 805 N N . MET A 1 99 ? -3.389 -6.771 -1.074 1.00 95.44 99 MET A N 1
ATOM 806 C CA . MET A 1 99 ? -4.152 -5.734 -0.400 1.00 95.44 99 MET A CA 1
ATOM 807 C C . MET A 1 99 ? -4.180 -6.003 1.106 1.00 95.44 99 MET A C 1
ATOM 809 O O . MET A 1 99 ? -4.905 -6.892 1.580 1.00 95.44 99 MET A O 1
ATOM 813 N N . THR A 1 100 ? -3.408 -5.213 1.853 1.00 95.19 100 THR A N 1
ATOM 814 C CA . THR A 1 100 ? -3.274 -5.324 3.313 1.00 95.19 100 THR A CA 1
ATOM 815 C C . THR A 1 100 ? -3.964 -4.153 4.015 1.00 95.19 100 THR A C 1
ATOM 817 O O . THR A 1 100 ? -3.887 -3.026 3.523 1.00 95.19 100 THR A O 1
ATOM 820 N N . PRO A 1 101 ? -4.644 -4.360 5.157 1.00 93.25 101 PRO A N 1
ATOM 821 C CA . PRO A 1 101 ? -5.218 -3.259 5.934 1.00 93.25 101 PRO A CA 1
ATOM 822 C C . PRO A 1 101 ? -4.164 -2.213 6.310 1.00 93.25 101 PRO A C 1
ATOM 824 O O . PRO A 1 101 ? -3.030 -2.564 6.626 1.00 93.25 101 PRO A O 1
ATOM 827 N N . VAL A 1 102 ? -4.536 -0.931 6.274 1.00 92.94 102 VAL A N 1
ATOM 828 C CA . VAL A 1 102 ? -3.653 0.137 6.759 1.00 92.94 102 VAL A CA 1
ATOM 829 C C . VAL A 1 102 ? -3.742 0.224 8.268 1.00 92.94 102 VAL A C 1
ATOM 831 O O . VAL A 1 102 ? -4.833 0.311 8.830 1.00 92.94 102 VAL A O 1
ATOM 834 N N . GLU A 1 103 ? -2.587 0.270 8.912 1.00 90.62 103 GLU A N 1
ATOM 835 C CA . GLU A 1 103 ? -2.457 0.436 10.351 1.00 90.62 103 GLU A CA 1
ATOM 836 C C . GLU A 1 103 ? -1.676 1.708 10.646 1.00 90.62 103 GLU A C 1
ATOM 838 O O . GLU A 1 103 ? -0.748 2.055 9.915 1.00 90.62 103 GLU A O 1
ATOM 843 N N . TYR A 1 104 ? -2.057 2.406 11.708 1.00 86.94 104 TYR A N 1
ATOM 844 C CA . TYR A 1 104 ? -1.354 3.595 12.165 1.00 86.94 104 TYR A CA 1
ATOM 845 C C . TYR A 1 104 ? -1.375 3.689 13.684 1.00 86.94 104 TYR A C 1
ATOM 847 O O . TYR A 1 104 ? -2.321 3.255 14.345 1.00 86.94 104 TYR A O 1
ATOM 855 N N . THR A 1 105 ? -0.331 4.287 14.241 1.00 87.38 105 THR A N 1
ATOM 856 C CA . THR A 1 105 ? -0.232 4.534 15.677 1.00 87.38 105 THR A CA 1
ATOM 857 C C . THR A 1 105 ? -1.075 5.748 16.060 1.00 87.38 105 THR A C 1
ATOM 859 O O . THR A 1 105 ? -0.959 6.812 15.451 1.00 87.38 105 THR A O 1
ATOM 862 N N . HIS A 1 106 ? -1.909 5.607 17.088 1.00 89.94 106 HIS A N 1
ATOM 863 C CA . HIS A 1 106 ? -2.688 6.692 17.684 1.00 89.94 106 HIS A CA 1
ATOM 864 C C . HIS A 1 106 ? -2.367 6.798 19.173 1.00 89.94 106 HIS A C 1
ATOM 866 O O . HIS A 1 106 ? -2.332 5.788 19.873 1.00 89.94 106 HIS A O 1
ATOM 872 N N . VAL A 1 107 ? -2.146 8.017 19.662 1.00 91.69 107 VAL A N 1
ATOM 873 C CA . VAL A 1 107 ? -1.990 8.284 21.096 1.00 91.69 107 VAL A CA 1
ATOM 874 C C . VAL A 1 107 ? -3.341 8.758 21.610 1.00 91.69 107 VAL A C 1
ATOM 876 O O . VAL A 1 107 ? -3.701 9.915 21.404 1.00 91.69 107 VAL A O 1
ATOM 879 N N . ALA A 1 108 ? -4.090 7.850 22.234 1.00 90.00 108 ALA A N 1
ATOM 880 C CA . ALA A 1 108 ? -5.346 8.178 22.890 1.00 90.00 108 ALA A CA 1
ATOM 881 C C . ALA A 1 108 ? -5.059 8.891 24.215 1.00 90.00 108 ALA A C 1
ATOM 883 O O . ALA A 1 108 ? -4.190 8.448 24.972 1.00 90.00 108 ALA A O 1
ATOM 884 N N . ALA A 1 109 ? -5.768 9.983 24.493 1.00 90.44 109 ALA A N 1
ATOM 885 C CA . ALA A 1 109 ? -5.631 10.728 25.738 1.00 90.44 109 ALA A CA 1
ATOM 886 C C . ALA A 1 109 ? -6.989 10.986 26.403 1.00 90.44 109 ALA A C 1
ATOM 888 O O . ALA A 1 109 ? -7.921 11.464 25.760 1.00 90.44 109 ALA A O 1
ATOM 889 N N . SER A 1 110 ? -7.072 10.726 27.708 1.00 87.38 110 SER A N 1
ATOM 890 C CA . SER A 1 110 ? -8.215 11.085 28.551 1.00 87.38 110 SER A CA 1
ATOM 891 C C . SER A 1 110 ? -7.721 11.593 29.903 1.00 87.38 110 SER A C 1
ATOM 893 O O . SER A 1 110 ? -7.034 10.882 30.637 1.00 87.38 110 SER A O 1
ATOM 895 N N . GLY A 1 111 ? -8.021 12.853 30.229 1.00 85.12 111 GLY A N 1
ATOM 896 C CA . GLY A 1 111 ? -7.496 13.502 31.432 1.00 85.12 111 GLY A CA 1
ATOM 897 C C . GLY A 1 111 ? -5.963 13.448 31.494 1.00 85.12 111 GLY A C 1
ATOM 898 O O . GLY A 1 111 ? -5.282 14.027 30.648 1.00 85.12 111 GLY A O 1
ATOM 899 N N . ASN A 1 112 ? -5.424 12.749 32.498 1.00 83.19 112 ASN A N 1
ATOM 900 C CA . ASN A 1 112 ? -3.979 12.544 32.673 1.00 83.19 112 ASN A CA 1
ATOM 901 C C . ASN A 1 112 ? -3.457 11.243 32.044 1.00 83.19 112 ASN A C 1
ATOM 903 O O . ASN A 1 112 ? -2.245 11.024 32.020 1.00 83.19 112 ASN A O 1
ATOM 907 N N . GLU A 1 113 ? -4.340 10.377 31.556 1.00 85.50 113 GLU A N 1
ATOM 908 C CA . GLU A 1 113 ? -3.962 9.100 30.974 1.00 85.50 113 GLU A CA 1
ATOM 909 C C . GLU A 1 113 ? -3.660 9.253 29.483 1.00 85.50 113 GLU A C 1
ATOM 911 O O . GLU A 1 113 ? -4.389 9.914 28.738 1.00 85.50 113 GLU A O 1
ATOM 916 N N . LYS A 1 114 ? -2.559 8.638 29.043 1.00 89.12 114 LYS A N 1
ATOM 917 C CA . LYS A 1 114 ? -2.187 8.534 27.633 1.00 89.12 114 LYS A CA 1
ATOM 918 C C . LYS A 1 114 ? -1.840 7.096 27.315 1.00 89.12 114 LYS A C 1
ATOM 920 O O . LYS A 1 114 ? -1.010 6.500 27.998 1.00 89.12 114 LYS A O 1
ATOM 925 N N . LYS A 1 115 ? -2.413 6.576 26.235 1.00 87.25 115 LYS A N 1
ATOM 926 C CA . LYS A 1 115 ? -2.158 5.218 25.769 1.00 87.25 115 LYS A CA 1
ATOM 927 C C . LYS A 1 115 ? -1.897 5.208 24.274 1.00 87.25 115 LYS A C 1
ATOM 929 O O . LYS A 1 115 ? -2.686 5.719 23.482 1.00 87.25 115 LYS A O 1
ATOM 934 N N . THR A 1 116 ? -0.779 4.610 23.889 1.00 89.56 116 THR A N 1
ATOM 935 C CA . THR A 1 116 ? -0.443 4.385 22.484 1.00 89.56 116 THR A CA 1
ATOM 936 C C . THR A 1 116 ? -1.103 3.096 22.020 1.00 89.56 116 THR A C 1
ATOM 938 O O . THR A 1 116 ? -0.903 2.047 22.627 1.00 89.56 116 THR A O 1
ATOM 941 N N . ILE A 1 117 ? -1.889 3.171 20.949 1.00 87.12 117 ILE A N 1
ATOM 942 C CA . ILE A 1 117 ? -2.599 2.032 20.367 1.00 87.12 117 ILE A CA 1
ATOM 943 C C . ILE A 1 117 ? -2.344 1.959 18.860 1.00 87.12 117 ILE A C 1
ATOM 945 O O . ILE A 1 117 ? -2.174 2.984 18.196 1.00 87.12 117 ILE A O 1
ATOM 949 N N . LEU A 1 118 ? -2.354 0.745 18.310 1.00 87.25 118 LEU A N 1
ATOM 950 C CA . LEU A 1 118 ? -2.335 0.522 16.867 1.00 87.25 118 LEU A CA 1
ATOM 951 C C . LEU A 1 118 ? -3.776 0.474 16.3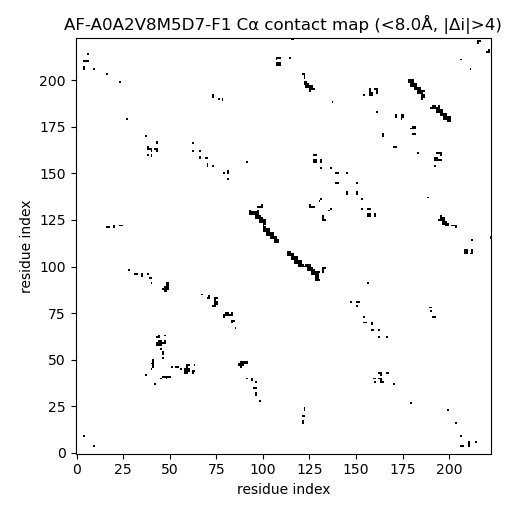50 1.00 87.25 118 LEU A C 1
ATOM 953 O O . LEU A 1 118 ? -4.588 -0.329 16.810 1.00 87.25 118 LEU A O 1
ATOM 957 N N . VAL A 1 119 ? -4.105 1.346 15.401 1.00 89.44 119 VAL A N 1
ATOM 958 C CA . VAL A 1 119 ? -5.446 1.454 14.823 1.00 89.44 119 VAL A CA 1
ATOM 959 C C . VAL A 1 119 ? -5.426 0.947 13.391 1.00 89.44 119 VAL A C 1
ATOM 961 O O . VAL A 1 119 ? -4.723 1.486 12.538 1.00 89.44 119 VAL A O 1
ATOM 964 N N . THR A 1 120 ? -6.251 -0.056 13.102 1.00 91.62 120 THR A N 1
ATOM 965 C CA . THR A 1 120 ? -6.497 -0.521 11.735 1.00 91.62 120 THR A CA 1
ATOM 966 C C . THR A 1 120 ? -7.601 0.312 11.088 1.00 91.62 120 THR A C 1
ATOM 968 O O . THR A 1 120 ? -8.719 0.383 11.601 1.00 91.62 120 THR A O 1
ATOM 971 N N . SER A 1 121 ? -7.317 0.910 9.933 1.00 92.94 121 SER A N 1
ATOM 972 C CA . SER A 1 121 ? -8.312 1.589 9.103 1.00 92.94 121 SER A CA 1
ATOM 973 C C . SER A 1 121 ? -9.178 0.550 8.380 1.00 92.94 121 SER A C 1
ATOM 975 O O . SER A 1 121 ? -8.675 -0.158 7.509 1.00 92.94 121 SER A O 1
ATOM 977 N N . PRO A 1 122 ? -10.481 0.437 8.691 1.00 92.38 122 PRO A N 1
ATOM 978 C CA . PRO A 1 122 ? -11.313 -0.661 8.189 1.00 92.38 122 PRO A CA 1
ATOM 979 C C . PRO A 1 122 ? -11.594 -0.582 6.682 1.00 92.38 122 PRO A C 1
ATOM 981 O O . PRO A 1 122 ? -11.857 -1.604 6.058 1.00 92.38 122 PRO A O 1
ATOM 984 N N . LEU A 1 123 ? -11.543 0.620 6.101 1.00 96.00 123 LEU A N 1
ATOM 985 C CA . LEU A 1 123 ? -11.931 0.897 4.713 1.00 96.00 123 LEU A CA 1
ATOM 986 C C . LEU A 1 123 ? -10.788 1.459 3.861 1.00 96.00 123 LEU A C 1
ATOM 988 O O . LEU A 1 123 ? -11.031 2.088 2.831 1.00 96.00 123 LEU A O 1
ATOM 992 N N . LYS A 1 124 ? -9.547 1.269 4.314 1.00 96.00 124 LYS A N 1
ATOM 993 C CA . LYS A 1 124 ? -8.339 1.710 3.624 1.00 96.00 124 LYS A CA 1
ATOM 994 C C . LYS A 1 124 ? -7.317 0.588 3.645 1.00 96.00 124 LYS A C 1
ATOM 996 O O . LYS A 1 124 ? -7.006 0.037 4.703 1.00 96.00 124 LYS A O 1
ATOM 1001 N N . TRP A 1 125 ? -6.777 0.279 2.478 1.00 97.38 125 TRP A N 1
ATOM 1002 C CA . TRP A 1 125 ? -5.822 -0.800 2.294 1.00 97.38 125 TRP A CA 1
ATOM 1003 C C . TRP A 1 125 ? -4.605 -0.313 1.519 1.00 97.38 125 TRP A C 1
ATOM 1005 O O . TRP A 1 125 ? -4.735 0.464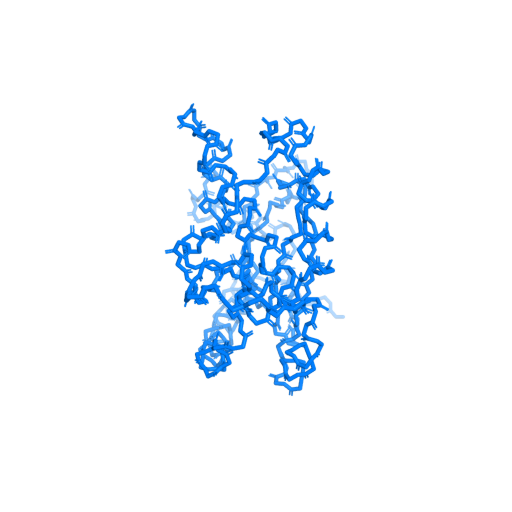 0.574 1.00 97.38 125 TRP A O 1
ATOM 1015 N N . ALA A 1 126 ? -3.423 -0.773 1.913 1.00 97.19 126 ALA A N 1
ATOM 1016 C CA . ALA A 1 126 ? -2.224 -0.623 1.107 1.00 97.19 126 ALA A CA 1
ATOM 1017 C C . ALA A 1 126 ? -2.312 -1.574 -0.087 1.00 97.19 126 ALA A C 1
ATOM 1019 O O . ALA A 1 126 ? -2.684 -2.739 0.074 1.00 97.19 126 ALA A O 1
ATOM 1020 N N . LEU A 1 127 ? -2.001 -1.056 -1.271 1.00 97.81 127 LEU A N 1
ATOM 1021 C CA . LEU A 1 127 ? -1.936 -1.816 -2.509 1.00 97.81 127 LEU A CA 1
ATOM 1022 C C . LEU A 1 127 ? -0.468 -2.010 -2.876 1.00 97.81 127 LEU A C 1
ATOM 1024 O O . LEU A 1 127 ? 0.225 -1.047 -3.205 1.00 97.81 127 LEU A O 1
ATOM 102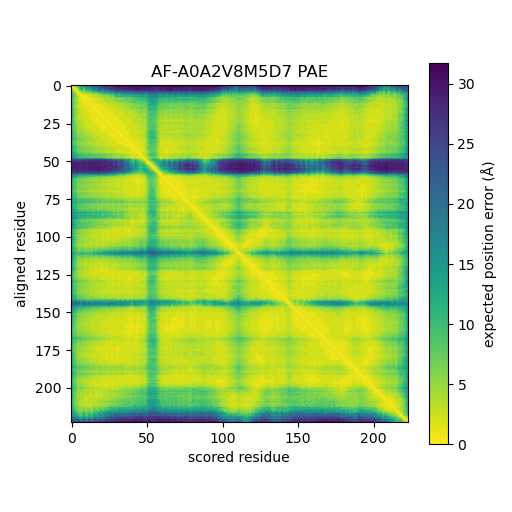8 N N . THR A 1 128 ? -0.007 -3.253 -2.828 1.00 97.69 128 THR A N 1
ATOM 1029 C CA . THR A 1 128 ? 1.398 -3.609 -3.044 1.00 97.69 128 THR A CA 1
ATOM 1030 C C . THR A 1 128 ? 1.516 -4.796 -3.991 1.00 97.69 128 THR A C 1
ATOM 1032 O O . THR A 1 128 ? 0.526 -5.428 -4.367 1.00 97.69 128 THR A O 1
ATOM 1035 N N . TYR A 1 129 ? 2.744 -5.092 -4.400 1.00 97.12 129 TYR A N 1
ATOM 1036 C CA . TYR A 1 129 ? 3.075 -6.405 -4.942 1.00 97.12 129 TYR A CA 1
ATOM 1037 C C . TYR A 1 129 ? 3.175 -7.426 -3.802 1.00 97.12 129 TYR A C 1
ATOM 1039 O O . TYR A 1 129 ? 3.392 -7.048 -2.647 1.00 97.12 129 TYR A O 1
ATOM 1047 N N . GLY A 1 130 ? 2.976 -8.703 -4.120 1.00 95.56 130 GLY A N 1
ATOM 1048 C CA . GLY A 1 130 ? 2.893 -9.769 -3.126 1.00 95.56 130 GLY A CA 1
ATOM 1049 C C . GLY A 1 130 ? 4.166 -9.875 -2.291 1.00 95.56 130 GLY A C 1
ATOM 1050 O O . GLY A 1 130 ? 5.261 -9.940 -2.841 1.00 95.56 130 GLY A O 1
ATOM 1051 N N . GLY A 1 131 ? 4.020 -9.890 -0.968 1.00 94.75 131 GLY A N 1
ATOM 1052 C CA . GLY A 1 131 ? 5.140 -9.933 -0.023 1.00 94.75 131 GLY A CA 1
ATOM 1053 C C . GLY A 1 131 ? 5.744 -8.566 0.311 1.00 94.75 131 GLY A C 1
ATOM 1054 O O . GLY A 1 131 ? 6.563 -8.478 1.218 1.00 94.75 131 GLY A O 1
ATOM 1055 N N . PHE A 1 132 ? 5.307 -7.486 -0.342 1.00 96.19 132 PHE A N 1
ATOM 1056 C CA . PHE A 1 132 ? 5.830 -6.132 -0.120 1.00 96.19 132 PHE A CA 1
ATOM 1057 C C . PHE A 1 132 ? 4.871 -5.238 0.676 1.00 96.19 132 PHE A C 1
ATOM 1059 O O . PHE A 1 132 ? 4.884 -4.021 0.520 1.00 96.19 132 PHE A O 1
ATOM 1066 N N . GLY A 1 133 ? 4.015 -5.824 1.517 1.00 94.81 133 GLY A N 1
ATOM 1067 C CA . GLY A 1 133 ? 3.072 -5.078 2.353 1.00 94.81 133 GLY A CA 1
ATOM 1068 C C . GLY A 1 133 ? 3.763 -4.220 3.435 1.00 94.81 133 GLY A C 1
ATOM 1069 O O . GLY A 1 133 ? 4.819 -4.611 3.942 1.00 94.81 133 GLY A O 1
ATOM 1070 N N . PRO A 1 134 ? 3.163 -3.094 3.877 1.00 93.25 134 PRO A N 1
ATOM 1071 C CA . PRO A 1 134 ? 3.769 -2.209 4.880 1.00 93.25 134 PRO A CA 1
ATOM 1072 C C . PRO A 1 134 ? 4.036 -2.867 6.240 1.00 93.25 134 PRO A C 1
ATOM 1074 O O . PRO A 1 134 ? 4.983 -2.490 6.921 1.00 93.25 134 PRO A O 1
ATOM 1077 N N . GLY A 1 135 ? 3.231 -3.858 6.641 1.00 91.31 135 GLY A N 1
ATOM 1078 C CA . GLY A 1 135 ? 3.450 -4.600 7.889 1.00 91.31 135 GLY A CA 1
ATOM 1079 C C . GLY A 1 135 ? 4.772 -5.370 7.878 1.00 91.31 135 GLY A C 1
ATOM 1080 O O . GLY A 1 135 ? 5.589 -5.200 8.777 1.00 91.31 135 GLY A O 1
ATOM 1081 N N . HIS A 1 136 ? 5.033 -6.125 6.807 1.00 92.19 136 HIS A N 1
ATOM 1082 C CA . HIS A 1 136 ? 6.306 -6.830 6.648 1.00 92.19 136 HIS A CA 1
ATOM 1083 C C . HIS A 1 136 ? 7.475 -5.847 6.479 1.00 92.19 136 HIS A C 1
ATOM 1085 O O . HIS A 1 136 ? 8.564 -6.056 7.009 1.00 92.19 136 HIS A O 1
ATOM 1091 N N . PHE A 1 137 ? 7.235 -4.710 5.818 1.00 93.25 137 PHE A N 1
ATOM 1092 C CA . PHE A 1 137 ? 8.254 -3.672 5.695 1.00 93.25 137 PHE A CA 1
ATOM 1093 C C . PHE A 1 137 ? 8.642 -3.057 7.049 1.00 93.25 137 PHE A C 1
ATOM 1095 O O . PHE A 1 137 ? 9.819 -2.815 7.308 1.00 93.25 137 PHE A O 1
ATOM 1102 N N . ARG A 1 138 ? 7.667 -2.839 7.938 1.00 91.50 138 ARG A N 1
ATOM 1103 C CA . ARG A 1 138 ? 7.891 -2.383 9.317 1.00 91.50 138 ARG A CA 1
ATOM 1104 C C . ARG A 1 138 ? 8.728 -3.382 10.110 1.00 91.50 138 ARG A C 1
ATOM 1106 O O . ARG A 1 138 ? 9.662 -2.977 10.796 1.00 91.50 138 ARG A O 1
ATOM 1113 N N . GLU A 1 139 ? 8.416 -4.671 10.008 1.00 90.75 139 GLU A N 1
ATOM 1114 C CA . GLU A 1 139 ? 9.209 -5.735 10.638 1.00 90.75 139 GLU A CA 1
ATOM 1115 C C . GLU A 1 139 ? 10.659 -5.712 10.142 1.00 90.75 139 GLU A C 1
ATOM 1117 O O . GLU A 1 139 ? 11.582 -5.755 10.952 1.00 90.75 139 GLU A O 1
ATOM 1122 N N . LEU A 1 140 ? 10.867 -5.556 8.830 1.00 91.94 140 LEU A N 1
ATOM 1123 C CA . LEU A 1 140 ? 12.201 -5.440 8.240 1.00 91.94 140 LEU A CA 1
ATOM 1124 C C . LEU A 1 140 ? 12.949 -4.190 8.730 1.00 91.94 140 LEU A C 1
ATOM 1126 O O . LEU A 1 140 ? 14.145 -4.251 9.006 1.00 91.94 140 LEU A O 1
ATOM 1130 N N . LEU A 1 141 ? 12.267 -3.047 8.846 1.00 90.56 141 LEU A N 1
ATOM 1131 C CA . LEU A 1 141 ? 12.884 -1.804 9.316 1.00 90.56 141 LEU A CA 1
ATOM 1132 C C . LEU A 1 141 ? 13.312 -1.878 10.783 1.00 90.56 141 LEU A C 1
ATOM 1134 O O . LEU A 1 141 ? 14.370 -1.337 11.118 1.00 90.56 141 LEU A O 1
ATOM 1138 N N . ASN A 1 142 ? 12.512 -2.548 11.615 1.00 88.75 142 ASN A N 1
ATOM 1139 C CA . ASN A 1 142 ? 12.743 -2.705 13.050 1.00 88.75 142 ASN A CA 1
ATOM 1140 C C . ASN A 1 142 ? 13.638 -3.906 13.400 1.00 88.75 142 ASN A C 1
ATOM 1142 O O . ASN A 1 142 ? 14.093 -4.002 14.536 1.00 88.75 142 ASN A O 1
ATOM 1146 N N . GLY A 1 143 ? 13.865 -4.827 12.462 1.00 85.88 143 GLY A N 1
ATOM 1147 C CA . GLY A 1 143 ? 14.661 -6.030 12.679 1.00 85.88 143 GLY A CA 1
ATOM 1148 C C . GLY A 1 143 ? 16.173 -5.786 12.637 1.00 85.88 143 GLY A C 1
ATOM 1149 O O . GLY A 1 143 ? 16.680 -5.040 11.798 1.00 85.88 143 GLY A O 1
ATOM 1150 N N . ASP A 1 144 ? 16.908 -6.495 13.496 1.00 76.94 144 ASP A N 1
ATOM 1151 C CA . ASP A 1 144 ? 18.373 -6.389 13.599 1.00 76.94 144 ASP A CA 1
ATOM 1152 C C . ASP A 1 144 ? 19.125 -7.048 12.423 1.00 76.94 144 ASP A C 1
ATOM 1154 O O . ASP A 1 144 ? 20.246 -6.658 12.104 1.00 76.94 144 ASP A O 1
ATOM 1158 N N . ASN A 1 145 ? 18.504 -8.019 11.742 1.00 75.12 145 ASN A N 1
ATOM 1159 C CA . ASN A 1 145 ? 19.109 -8.804 10.652 1.00 75.12 145 ASN A CA 1
ATOM 1160 C C . ASN A 1 145 ? 18.756 -8.297 9.243 1.00 75.12 145 ASN A C 1
ATOM 1162 O O . ASN A 1 145 ? 18.851 -9.051 8.275 1.00 75.12 145 ASN A O 1
ATOM 1166 N N . ARG A 1 146 ? 18.320 -7.041 9.100 1.00 83.62 146 ARG A N 1
ATOM 1167 C CA . ARG A 1 146 ? 17.942 -6.500 7.788 1.00 83.62 146 ARG A CA 1
ATOM 1168 C C . ARG A 1 146 ? 19.145 -6.455 6.843 1.00 83.62 146 ARG A C 1
ATOM 1170 O O . ARG A 1 146 ? 20.174 -5.854 7.163 1.00 83.62 146 ARG A O 1
ATOM 1177 N N . THR A 1 147 ? 19.014 -7.054 5.662 1.00 88.25 147 THR A N 1
ATOM 1178 C CA . THR A 1 147 ? 20.030 -6.912 4.619 1.00 88.25 147 THR A CA 1
ATOM 1179 C C . THR A 1 147 ? 19.744 -5.679 3.766 1.00 88.25 147 THR A C 1
ATOM 1181 O O . THR A 1 147 ? 18.602 -5.237 3.616 1.00 88.25 147 THR A O 1
ATOM 1184 N N . THR A 1 148 ? 20.799 -5.088 3.205 1.00 89.81 148 THR A N 1
ATOM 1185 C CA . THR A 1 148 ? 20.665 -3.968 2.263 1.00 89.81 148 THR A CA 1
ATOM 1186 C C . THR A 1 148 ? 19.868 -4.370 1.021 1.00 89.81 148 THR A C 1
ATOM 1188 O O . THR A 1 148 ? 19.139 -3.539 0.489 1.00 89.81 148 THR A O 1
ATOM 1191 N N . ASP A 1 149 ? 19.987 -5.627 0.589 1.00 91.00 149 ASP A N 1
ATOM 1192 C CA . ASP A 1 149 ? 19.294 -6.155 -0.586 1.00 91.00 149 ASP A CA 1
ATOM 1193 C C . ASP A 1 149 ? 17.783 -6.247 -0.338 1.00 91.00 149 ASP A C 1
ATOM 1195 O O . ASP A 1 149 ? 17.014 -5.640 -1.080 1.00 91.00 149 ASP A O 1
ATOM 1199 N N . ASP A 1 150 ? 17.357 -6.852 0.779 1.00 91.56 150 ASP A N 1
ATOM 1200 C CA . ASP A 1 150 ? 15.935 -6.933 1.151 1.00 91.56 150 ASP A CA 1
ATOM 1201 C C . ASP A 1 150 ? 15.302 -5.536 1.214 1.00 91.56 150 ASP A C 1
ATOM 1203 O O . ASP A 1 150 ? 14.230 -5.280 0.661 1.00 91.56 150 ASP A O 1
ATOM 1207 N N . LEU A 1 151 ? 15.999 -4.589 1.849 1.00 93.94 151 LEU A N 1
ATOM 1208 C CA . LEU A 1 151 ? 15.521 -3.218 1.988 1.00 93.94 151 LEU A CA 1
ATOM 1209 C C . LEU A 1 151 ? 15.420 -2.504 0.633 1.00 93.94 151 LEU A C 1
ATOM 1211 O O . LEU A 1 151 ? 14.451 -1.781 0.383 1.00 93.94 151 LEU A O 1
ATOM 1215 N N . GLN A 1 152 ? 16.395 -2.725 -0.251 1.00 95.06 152 GLN A N 1
ATOM 1216 C CA . GLN A 1 152 ? 16.374 -2.205 -1.614 1.00 95.06 152 GLN A CA 1
ATOM 1217 C C . GLN A 1 152 ? 15.195 -2.778 -2.405 1.00 95.06 152 GLN A C 1
ATOM 1219 O O . GLN A 1 152 ? 14.493 -2.013 -3.070 1.00 95.06 152 GLN A O 1
ATOM 1224 N N . GLN A 1 153 ? 14.922 -4.080 -2.287 1.00 94.56 153 GLN A N 1
ATOM 1225 C CA . GLN A 1 153 ? 13.791 -4.727 -2.950 1.00 94.56 153 GLN A CA 1
ATOM 1226 C C . GLN A 1 153 ? 12.456 -4.137 -2.487 1.00 94.56 153 GLN A C 1
ATOM 1228 O O . GLN A 1 153 ? 11.605 -3.820 -3.321 1.00 94.56 153 GLN A O 1
ATOM 1233 N N . PHE A 1 154 ? 12.287 -3.889 -1.185 1.00 95.56 154 PHE A N 1
ATOM 1234 C CA . PHE A 1 154 ? 11.095 -3.223 -0.656 1.00 95.56 154 PHE A CA 1
ATOM 1235 C C . PHE A 1 154 ? 10.877 -1.830 -1.236 1.00 95.56 154 PHE A C 1
ATOM 1237 O O . PHE A 1 154 ? 9.773 -1.516 -1.693 1.00 95.56 154 PHE A O 1
ATOM 1244 N N . VAL A 1 155 ? 11.924 -1.003 -1.245 1.00 96.44 155 VAL A N 1
ATOM 1245 C CA . VAL A 1 155 ? 11.861 0.341 -1.827 1.00 96.44 155 VAL A CA 1
ATOM 1246 C C . VAL A 1 155 ? 11.507 0.249 -3.311 1.00 96.44 155 VAL A C 1
ATOM 1248 O O . VAL A 1 155 ? 10.562 0.901 -3.756 1.00 96.44 155 VAL A O 1
ATOM 1251 N N . LEU A 1 156 ? 12.193 -0.605 -4.074 1.00 96.56 156 LEU A N 1
ATOM 1252 C CA . LEU A 1 156 ? 11.962 -0.754 -5.509 1.00 96.56 156 LEU A CA 1
ATOM 1253 C C . LEU A 1 156 ? 10.530 -1.185 -5.835 1.00 96.56 156 LEU A C 1
ATOM 1255 O O . LEU A 1 156 ? 9.915 -0.596 -6.721 1.00 96.56 156 LEU A O 1
ATOM 1259 N N . HIS A 1 157 ? 9.959 -2.148 -5.111 1.00 97.50 157 HIS A N 1
ATOM 1260 C CA . HIS A 1 157 ? 8.600 -2.626 -5.380 1.00 97.50 157 HIS A CA 1
ATOM 1261 C C . HIS A 1 157 ? 7.529 -1.562 -5.096 1.00 97.50 157 HIS A C 1
ATOM 1263 O O . HIS A 1 157 ? 6.574 -1.432 -5.870 1.00 97.50 157 HIS A O 1
ATOM 1269 N N . HIS A 1 158 ? 7.717 -0.730 -4.069 1.00 97.62 158 HIS A N 1
ATOM 1270 C CA . HIS A 1 158 ? 6.847 0.424 -3.824 1.00 97.62 158 HIS A CA 1
ATOM 1271 C C . HIS A 1 158 ? 6.989 1.493 -4.913 1.00 97.62 158 HIS A C 1
ATOM 1273 O O . HIS A 1 158 ? 5.983 2.008 -5.406 1.00 97.62 158 HIS A O 1
ATOM 1279 N N . LEU A 1 159 ? 8.215 1.785 -5.359 1.00 97.62 159 LEU A N 1
ATOM 1280 C CA . LEU A 1 159 ? 8.460 2.735 -6.448 1.00 97.62 159 LEU A CA 1
ATOM 1281 C C . LEU A 1 159 ? 7.909 2.239 -7.792 1.00 97.62 159 LEU A C 1
ATOM 1283 O O . LEU A 1 159 ? 7.352 3.025 -8.560 1.00 97.62 159 LEU A O 1
ATOM 1287 N N . MET A 1 160 ? 7.995 0.937 -8.070 1.00 96.81 160 MET A N 1
ATOM 1288 C CA . MET A 1 160 ? 7.378 0.325 -9.245 1.00 96.81 160 MET A CA 1
ATOM 1289 C C . MET A 1 160 ? 5.850 0.437 -9.195 1.00 96.81 160 MET A C 1
ATOM 1291 O O . MET A 1 160 ? 5.239 0.803 -10.199 1.00 96.81 160 MET A O 1
ATOM 1295 N N . MET A 1 161 ? 5.224 0.174 -8.041 1.00 97.50 161 MET A N 1
ATOM 1296 C CA . MET A 1 161 ? 3.779 0.362 -7.856 1.00 97.50 161 MET A CA 1
ATOM 1297 C C . MET A 1 161 ? 3.385 1.828 -8.072 1.00 97.50 161 MET A C 1
ATOM 1299 O O . MET A 1 161 ? 2.475 2.122 -8.848 1.00 97.50 161 MET A O 1
ATOM 1303 N N . HIS A 1 162 ? 4.124 2.754 -7.457 1.00 97.56 162 HIS A N 1
ATOM 1304 C CA . HIS A 1 162 ? 3.932 4.191 -7.619 1.00 97.56 162 HIS A CA 1
ATOM 1305 C C . HIS A 1 162 ? 4.032 4.626 -9.091 1.00 97.56 162 HIS A C 1
ATOM 1307 O O . HIS A 1 162 ? 3.169 5.352 -9.592 1.00 97.56 162 HIS A O 1
ATOM 1313 N N . SER A 1 163 ? 5.046 4.151 -9.817 1.00 96.12 163 SER A N 1
ATOM 1314 C CA . SER A 1 163 ? 5.225 4.440 -11.244 1.00 96.12 163 SER A CA 1
ATOM 1315 C C . SER A 1 163 ? 4.040 3.928 -12.072 1.00 96.12 163 SER A C 1
ATOM 1317 O O . SER A 1 163 ? 3.477 4.662 -12.884 1.00 96.12 163 SER A O 1
ATOM 1319 N N . VAL A 1 164 ? 3.567 2.709 -11.801 1.00 95.44 164 VAL A N 1
ATOM 1320 C CA . VAL A 1 164 ? 2.387 2.136 -12.464 1.00 95.44 164 VAL A CA 1
ATOM 1321 C C . VAL A 1 164 ? 1.143 3.005 -12.268 1.00 95.44 164 VAL A C 1
ATOM 1323 O O . VAL A 1 164 ? 0.509 3.396 -13.253 1.00 95.44 164 VAL A O 1
ATOM 1326 N N . VAL A 1 165 ? 0.801 3.359 -11.026 1.00 95.69 165 VAL A N 1
ATOM 1327 C CA . VAL A 1 165 ? -0.446 4.094 -10.739 1.00 95.69 165 VAL A CA 1
ATOM 1328 C C . VAL A 1 165 ? -0.405 5.557 -11.177 1.00 95.69 165 VAL A C 1
ATOM 1330 O O . VAL A 1 165 ? -1.442 6.119 -11.529 1.00 95.69 165 VAL A O 1
ATOM 1333 N N . THR A 1 166 ? 0.776 6.179 -11.206 1.00 95.19 166 THR A N 1
ATOM 1334 C CA . THR A 1 166 ? 0.933 7.576 -11.643 1.00 95.19 166 THR A CA 1
ATOM 1335 C C . THR A 1 166 ? 1.000 7.724 -13.159 1.00 95.19 166 THR A C 1
ATOM 1337 O O . THR A 1 166 ? 0.533 8.731 -13.695 1.00 95.19 166 THR A O 1
ATOM 1340 N N . LYS A 1 167 ? 1.547 6.735 -13.878 1.00 94.19 167 LYS A N 1
ATOM 1341 C CA . LYS A 1 167 ? 1.674 6.776 -15.346 1.00 94.19 167 LYS A CA 1
ATOM 1342 C C . LYS A 1 167 ? 0.482 6.192 -16.089 1.00 94.19 167 LYS A C 1
ATOM 1344 O O . LYS A 1 167 ? 0.335 6.451 -17.281 1.00 94.19 167 LYS A O 1
ATOM 1349 N N . GLN A 1 168 ? -0.403 5.479 -15.399 1.00 92.56 168 GLN A N 1
ATOM 1350 C CA . GLN A 1 168 ? -1.640 4.950 -15.969 1.00 92.56 168 GLN A CA 1
ATOM 1351 C C . GLN A 1 168 ? -2.878 5.621 -15.349 1.00 92.56 168 GLN A C 1
ATOM 1353 O O . GLN A 1 168 ? -3.598 5.004 -14.561 1.00 92.56 168 GLN A O 1
ATOM 1358 N N . PRO A 1 169 ? -3.218 6.869 -15.731 1.00 92.81 169 PRO A N 1
ATOM 1359 C CA . PRO A 1 169 ? -4.357 7.590 -15.151 1.00 92.81 169 PRO A CA 1
ATOM 1360 C C . PRO A 1 169 ? -5.708 6.892 -15.384 1.00 92.81 169 PRO A C 1
ATOM 1362 O O . PRO A 1 169 ? -6.673 7.163 -14.669 1.00 92.81 169 PRO A O 1
ATOM 1365 N N . GLY A 1 170 ? -5.795 5.988 -16.368 1.00 95.56 170 GLY A N 1
ATOM 1366 C CA . GLY A 1 170 ? -6.962 5.132 -16.587 1.00 95.56 170 GLY A CA 1
ATOM 1367 C C . GLY A 1 170 ? -7.288 4.243 -15.384 1.00 95.56 170 GLY A C 1
ATOM 1368 O O . GLY A 1 170 ? -8.459 4.136 -15.030 1.00 95.56 170 GLY A O 1
ATOM 1369 N N . LEU A 1 171 ? -6.275 3.699 -14.696 1.00 94.69 171 LEU A N 1
ATOM 1370 C CA . LEU A 1 171 ? -6.464 2.882 -13.491 1.00 94.69 171 LEU A CA 1
ATOM 1371 C C . LEU A 1 171 ? -7.133 3.682 -12.375 1.00 94.69 171 LEU A C 1
ATOM 1373 O O . LEU A 1 171 ? -8.152 3.261 -11.831 1.00 94.69 171 LEU A O 1
ATOM 1377 N N . ALA A 1 172 ? -6.612 4.878 -12.093 1.00 94.12 172 ALA A N 1
ATOM 1378 C CA . ALA A 1 172 ? -7.184 5.763 -11.086 1.00 94.12 172 ALA A CA 1
ATOM 1379 C C . ALA A 1 172 ? -8.625 6.182 -11.432 1.00 94.12 172 ALA A C 1
ATOM 1381 O O . ALA A 1 172 ? -9.467 6.282 -10.540 1.00 94.12 172 ALA A O 1
ATOM 1382 N N . LYS A 1 173 ? -8.933 6.407 -12.719 1.00 96.88 173 LYS A N 1
ATOM 1383 C CA . LYS A 1 173 ? -10.294 6.732 -13.180 1.00 96.88 173 LYS A CA 1
ATOM 1384 C C . LYS A 1 173 ? -11.262 5.562 -12.995 1.00 96.88 173 LYS A C 1
ATOM 1386 O O . LYS A 1 173 ? -12.343 5.778 -12.457 1.00 96.88 173 LYS A O 1
ATOM 1391 N N . ILE A 1 174 ? -10.874 4.355 -13.412 1.00 97.38 174 ILE A N 1
ATOM 1392 C CA . ILE A 1 174 ? -11.698 3.144 -13.279 1.00 97.38 174 ILE A CA 1
ATOM 1393 C C . ILE A 1 174 ? -11.974 2.863 -11.804 1.00 97.38 174 ILE A C 1
ATOM 1395 O O . ILE A 1 174 ? -13.127 2.738 -11.409 1.00 97.38 174 ILE A O 1
ATOM 1399 N N . LEU A 1 175 ? -10.934 2.834 -10.972 1.00 96.88 175 LEU A N 1
ATOM 1400 C CA . LEU A 1 175 ? -11.087 2.532 -9.554 1.00 96.88 175 LEU A CA 1
ATOM 1401 C C . LEU A 1 175 ? -11.911 3.594 -8.816 1.00 96.88 175 LEU A C 1
ATOM 1403 O O . LEU A 1 175 ? -12.761 3.248 -8.002 1.00 96.88 175 LEU A O 1
ATOM 1407 N N . ARG A 1 176 ? -11.773 4.878 -9.169 1.00 96.88 176 ARG A N 1
ATOM 1408 C CA . ARG A 1 176 ? -12.669 5.928 -8.663 1.00 96.88 176 ARG A CA 1
ATOM 1409 C C . ARG A 1 176 ? -14.125 5.707 -9.087 1.00 96.88 176 ARG A C 1
ATOM 1411 O O . ARG A 1 176 ? -15.012 5.896 -8.261 1.00 96.88 176 ARG A O 1
ATOM 1418 N N . ALA A 1 177 ? -14.376 5.312 -10.336 1.00 97.56 177 ALA A N 1
ATOM 1419 C CA . ALA A 1 177 ? -15.725 5.008 -10.822 1.00 97.56 177 ALA A CA 1
ATOM 1420 C C . ALA A 1 177 ? -16.337 3.781 -10.121 1.00 97.56 177 ALA A C 1
ATOM 1422 O O . ALA A 1 177 ? -17.542 3.736 -9.910 1.00 97.56 177 ALA A O 1
ATOM 1423 N N . LEU A 1 178 ? -15.500 2.830 -9.698 1.00 97.12 178 LEU A N 1
ATOM 1424 C CA . LEU A 1 178 ? -15.879 1.677 -8.877 1.00 97.12 178 LEU A CA 1
ATOM 1425 C C . LEU A 1 178 ? -15.978 2.008 -7.375 1.00 97.12 178 LEU A C 1
ATOM 1427 O O . LEU A 1 178 ? -16.116 1.099 -6.566 1.00 97.12 178 LEU A O 1
ATOM 1431 N N . HIS A 1 179 ? -15.914 3.288 -6.994 1.00 97.12 179 HIS A N 1
ATOM 1432 C CA . HIS A 1 179 ? -15.951 3.771 -5.607 1.00 97.12 179 HIS A CA 1
ATOM 1433 C C . HIS A 1 179 ? -14.757 3.364 -4.728 1.00 97.12 179 HIS A C 1
ATOM 1435 O O . HIS A 1 179 ? -14.838 3.455 -3.499 1.00 97.12 179 HIS A O 1
ATOM 1441 N N . PHE A 1 180 ? -13.628 3.025 -5.350 1.00 97.38 180 PHE A N 1
ATOM 1442 C CA . PHE A 1 180 ? -12.374 2.658 -4.699 1.00 97.38 180 PHE A CA 1
ATOM 1443 C C . PHE A 1 180 ? -11.211 3.585 -5.101 1.00 97.38 180 PHE A C 1
ATOM 1445 O O . PHE A 1 180 ? -10.276 3.145 -5.768 1.00 97.38 180 PHE A O 1
ATOM 1452 N N . PRO A 1 181 ? -11.241 4.893 -4.783 1.00 97.06 181 PRO A N 1
ATOM 1453 C CA . PRO A 1 181 ? -10.178 5.811 -5.186 1.00 97.06 181 PRO A CA 1
ATOM 1454 C C . PRO A 1 181 ? -8.788 5.355 -4.714 1.00 97.06 181 PRO A C 1
ATOM 1456 O O . PRO A 1 181 ? -8.601 4.955 -3.562 1.00 97.06 181 PRO A O 1
ATOM 1459 N N . LEU A 1 182 ? -7.810 5.483 -5.615 1.00 96.88 182 LEU A N 1
ATOM 1460 C CA . LEU A 1 182 ? -6.393 5.371 -5.282 1.00 96.88 182 LEU A CA 1
ATOM 1461 C C . LEU A 1 182 ? -5.878 6.684 -4.684 1.00 96.88 182 LEU A C 1
ATOM 1463 O O . LEU A 1 182 ? -6.195 7.764 -5.194 1.00 96.88 182 LEU A O 1
ATOM 1467 N N . SER A 1 183 ? -5.028 6.579 -3.669 1.00 96.44 183 SER A N 1
ATOM 1468 C CA . SER A 1 183 ? -4.199 7.673 -3.164 1.00 96.44 183 SER A CA 1
ATOM 1469 C C . SER A 1 183 ? -2.739 7.237 -3.076 1.00 96.44 183 SER A C 1
ATOM 1471 O O . SER A 1 183 ? -2.428 6.052 -2.962 1.00 96.44 183 SER A O 1
ATOM 1473 N N . VAL A 1 184 ? -1.836 8.209 -3.162 1.00 97.12 184 VAL A N 1
ATOM 1474 C CA . VAL A 1 184 ? -0.423 8.028 -2.829 1.00 97.12 184 VAL A CA 1
ATOM 1475 C C . VAL A 1 184 ? -0.141 8.943 -1.656 1.00 97.12 184 VAL A C 1
ATOM 1477 O O . VAL A 1 184 ? -0.405 1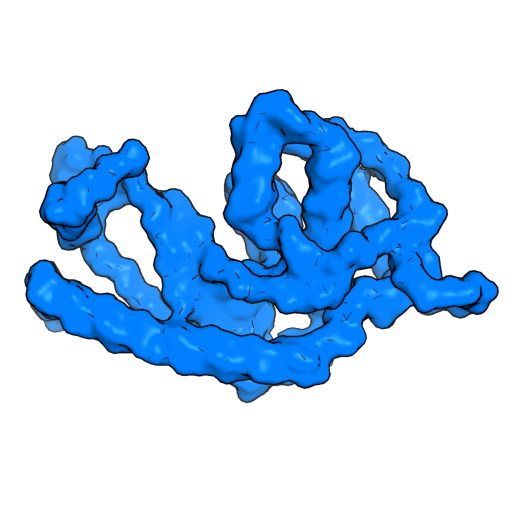0.141 -1.739 1.00 97.12 184 VAL A O 1
ATOM 1480 N N . GLU A 1 185 ? 0.358 8.381 -0.565 1.00 95.38 185 GLU A N 1
ATOM 1481 C CA . GLU A 1 185 ? 0.664 9.131 0.649 1.00 95.38 185 GLU A CA 1
ATOM 1482 C C . GLU A 1 185 ? 2.029 8.707 1.186 1.00 95.38 185 GLU A C 1
ATOM 1484 O O . GLU A 1 185 ? 2.521 7.616 0.897 1.00 95.38 185 GLU A O 1
ATOM 1489 N N . GLN A 1 186 ? 2.632 9.584 1.977 1.00 93.38 186 GLN A N 1
ATOM 1490 C CA . GLN A 1 186 ? 3.840 9.293 2.737 1.00 93.38 186 GLN A CA 1
ATOM 1491 C C . GLN A 1 186 ? 3.451 9.023 4.186 1.00 93.38 186 GLN A C 1
ATOM 1493 O O . GLN A 1 186 ? 2.456 9.552 4.688 1.00 93.38 186 GLN A O 1
ATOM 1498 N N . SER A 1 187 ? 4.242 8.202 4.863 1.00 89.56 187 SER A N 1
ATOM 1499 C CA . SER A 1 187 ? 4.077 7.930 6.286 1.00 89.56 187 SER A CA 1
ATOM 1500 C C . SER A 1 187 ? 5.395 8.226 6.987 1.00 89.56 187 SER A C 1
ATOM 1502 O O . SER A 1 187 ? 6.426 7.762 6.503 1.00 89.56 187 SER A O 1
ATOM 1504 N N . PRO A 1 188 ? 5.389 8.912 8.146 1.00 88.69 188 PRO A N 1
ATOM 1505 C CA . PRO A 1 188 ? 6.606 9.153 8.921 1.00 88.69 188 PRO A CA 1
ATOM 1506 C C . PRO A 1 188 ? 7.403 7.874 9.216 1.00 88.69 188 PRO A C 1
ATOM 1508 O O . PRO A 1 188 ? 8.627 7.914 9.279 1.00 88.69 188 PRO A O 1
ATOM 1511 N N . GLU A 1 189 ? 6.709 6.740 9.348 1.00 89.69 189 GLU A N 1
ATOM 1512 C CA . GLU A 1 189 ? 7.301 5.415 9.554 1.00 89.69 189 GLU A CA 1
ATOM 1513 C C . GLU A 1 189 ? 8.216 4.970 8.400 1.00 89.69 189 GLU A C 1
ATOM 1515 O O . GLU A 1 189 ? 9.238 4.327 8.626 1.00 89.69 189 GLU A O 1
ATOM 1520 N N . PHE A 1 190 ? 7.876 5.348 7.168 1.00 93.06 190 PHE A N 1
ATOM 1521 C CA . PHE A 1 190 ? 8.577 4.954 5.943 1.00 93.06 190 PHE A CA 1
ATOM 1522 C C . PHE A 1 190 ? 9.250 6.159 5.258 1.00 93.06 190 PHE A C 1
ATOM 1524 O O . PHE A 1 190 ? 9.583 6.120 4.074 1.00 93.06 190 PHE A O 1
ATOM 1531 N N . GLY A 1 191 ? 9.444 7.259 5.993 1.00 92.06 191 GLY A N 1
ATOM 1532 C CA . GLY A 1 191 ? 10.011 8.498 5.465 1.00 92.06 191 GLY A CA 1
ATOM 1533 C C . GLY A 1 191 ? 9.269 9.009 4.224 1.00 92.06 191 GLY A C 1
ATOM 1534 O O . GLY A 1 191 ? 8.041 9.048 4.182 1.00 92.06 191 GLY A O 1
ATOM 1535 N N . ASP A 1 192 ? 10.031 9.388 3.198 1.00 94.12 192 ASP A N 1
ATOM 1536 C CA . ASP A 1 192 ? 9.491 9.972 1.966 1.00 94.12 192 ASP A CA 1
ATOM 1537 C C . ASP A 1 192 ? 9.007 8.932 0.939 1.00 94.12 192 ASP A C 1
ATOM 1539 O O . ASP A 1 192 ? 8.601 9.308 -0.167 1.00 94.12 192 ASP A O 1
ATOM 1543 N N . LEU A 1 193 ? 9.044 7.632 1.265 1.00 96.88 193 LEU A N 1
ATOM 1544 C CA . LEU A 1 193 ? 8.642 6.576 0.337 1.00 96.88 193 LEU A CA 1
ATOM 1545 C C . LEU A 1 193 ? 7.148 6.717 -0.021 1.00 96.88 193 LEU A C 1
ATOM 1547 O O . LEU A 1 193 ? 6.304 6.734 0.880 1.00 96.88 193 LEU A O 1
ATOM 1551 N N . PRO A 1 194 ? 6.785 6.783 -1.316 1.00 97.19 194 PRO A N 1
ATOM 1552 C CA . PRO A 1 194 ? 5.388 6.844 -1.717 1.00 97.19 194 PRO A CA 1
ATOM 1553 C C . PRO A 1 194 ? 4.704 5.492 -1.501 1.00 97.19 194 PRO A C 1
ATOM 1555 O O . PRO A 1 194 ? 5.053 4.487 -2.123 1.00 97.19 194 PRO A O 1
ATOM 1558 N N . LEU A 1 195 ? 3.671 5.486 -0.666 1.00 97.19 195 LEU A N 1
ATOM 1559 C CA . LEU A 1 195 ? 2.835 4.322 -0.407 1.00 97.19 195 LEU A CA 1
ATOM 1560 C C . LEU A 1 195 ? 1.521 4.471 -1.161 1.00 97.19 195 LEU A C 1
ATOM 1562 O O . LEU A 1 195 ? 0.871 5.516 -1.106 1.00 97.19 195 LEU A O 1
ATOM 1566 N N . THR A 1 196 ? 1.140 3.424 -1.886 1.00 98.00 196 THR A N 1
ATOM 1567 C CA . THR A 1 196 ? -0.096 3.412 -2.670 1.00 98.00 196 THR A CA 1
ATOM 1568 C C . THR A 1 196 ? -1.211 2.788 -1.848 1.00 98.00 196 THR A C 1
ATOM 1570 O O . THR A 1 196 ? -1.077 1.673 -1.344 1.00 98.00 196 THR A O 1
ATOM 1573 N N . TYR A 1 197 ? -2.329 3.494 -1.745 1.00 97.62 197 TYR A N 1
ATOM 1574 C CA . TYR A 1 197 ? -3.505 3.049 -1.018 1.00 97.62 197 TYR A CA 1
ATOM 1575 C C . TYR A 1 197 ? -4.724 3.000 -1.923 1.00 97.62 197 TYR A C 1
ATOM 1577 O O . TYR A 1 197 ? -4.870 3.789 -2.855 1.00 97.62 197 TYR A O 1
ATOM 1585 N N . VAL A 1 198 ? -5.635 2.097 -1.588 1.00 97.19 198 VAL A N 1
ATOM 1586 C CA . VAL A 1 198 ? -7.011 2.091 -2.064 1.00 97.19 198 VAL A CA 1
ATOM 1587 C C . VAL A 1 198 ? -7.937 2.281 -0.870 1.00 97.19 198 VAL A C 1
ATOM 1589 O O . VAL A 1 198 ? -7.764 1.645 0.169 1.00 97.19 198 VAL A O 1
ATOM 1592 N N . SER A 1 199 ? -8.923 3.162 -1.010 1.00 96.62 199 SER A N 1
ATOM 1593 C CA . SER A 1 199 ? -9.925 3.414 0.031 1.00 96.62 199 SER A CA 1
ATOM 1594 C C . SER A 1 199 ? -11.326 3.203 -0.512 1.00 96.62 199 SER A C 1
ATOM 1596 O O . SER A 1 199 ? -11.554 3.441 -1.691 1.00 96.62 199 SER A O 1
ATOM 1598 N N . ALA A 1 200 ? -12.278 2.810 0.328 1.00 95.94 200 ALA A N 1
ATOM 1599 C CA . ALA A 1 200 ? -13.688 2.919 -0.032 1.00 95.94 200 ALA A CA 1
ATOM 1600 C C . ALA A 1 200 ? -14.132 4.392 -0.036 1.00 95.94 200 ALA A C 1
ATOM 1602 O O . ALA A 1 200 ? -13.607 5.215 0.711 1.00 95.94 200 ALA A O 1
ATOM 1603 N N . SER A 1 201 ? -15.146 4.726 -0.838 1.00 92.00 201 SER A N 1
ATOM 1604 C CA . SER A 1 201 ? -15.687 6.099 -0.926 1.00 92.00 201 SER A CA 1
ATOM 1605 C C . SER A 1 201 ? -16.582 6.505 0.255 1.00 92.00 201 SER A C 1
ATOM 1607 O O . SER A 1 201 ? -17.185 7.576 0.228 1.00 92.00 201 SER A O 1
ATOM 1609 N N . ILE A 1 202 ? -16.694 5.657 1.278 1.00 91.62 202 ILE A N 1
ATOM 1610 C CA . ILE A 1 202 ? -17.411 5.944 2.523 1.00 91.62 202 ILE A CA 1
ATOM 1611 C C . ILE A 1 202 ? -16.403 6.060 3.669 1.00 91.62 202 ILE A C 1
ATOM 1613 O O . ILE A 1 202 ? -15.357 5.410 3.654 1.00 91.62 202 ILE A O 1
ATOM 1617 N N . SER A 1 203 ? -16.715 6.880 4.667 1.00 87.62 203 SER A N 1
ATOM 1618 C CA . SER A 1 203 ? -15.837 7.126 5.807 1.00 87.62 203 SER A CA 1
ATOM 1619 C C . SER A 1 203 ? -16.262 6.330 7.037 1.00 87.62 203 SER A C 1
ATOM 1621 O O . SER A 1 203 ? -17.420 5.949 7.208 1.00 87.62 203 SER A O 1
ATOM 1623 N N . THR A 1 204 ? -15.299 6.103 7.923 1.00 89.44 204 THR A N 1
ATOM 1624 C CA . THR A 1 204 ? -15.540 5.624 9.284 1.00 89.44 204 THR A CA 1
ATOM 1625 C C . THR A 1 204 ? -15.075 6.669 10.276 1.00 89.44 204 THR A C 1
ATOM 1627 O O . THR A 1 204 ? -14.120 7.398 10.009 1.00 89.44 204 THR A O 1
ATOM 1630 N N . VAL A 1 205 ? -15.712 6.706 11.440 1.00 87.75 205 VAL A N 1
ATOM 1631 C CA . VAL A 1 205 ? -15.319 7.586 12.539 1.00 87.75 205 VAL A CA 1
ATOM 1632 C C . VAL A 1 205 ? -14.652 6.741 13.613 1.00 87.75 205 VAL A C 1
ATOM 1634 O O . VAL A 1 205 ? -15.184 5.707 14.021 1.00 87.75 205 VAL A O 1
ATOM 1637 N N . ARG A 1 206 ? -13.468 7.168 14.053 1.00 89.75 206 ARG A N 1
ATOM 1638 C CA . ARG A 1 206 ? -12.826 6.575 15.224 1.00 89.75 206 ARG A CA 1
ATOM 1639 C C . ARG A 1 206 ? -13.594 7.020 16.480 1.00 89.75 206 ARG A C 1
ATOM 1641 O O . ARG A 1 206 ? -13.908 8.206 16.578 1.00 89.75 206 ARG A O 1
ATOM 1648 N N . PRO A 1 207 ? -13.877 6.114 17.429 1.00 88.50 207 PRO A N 1
ATOM 1649 C CA . PRO A 1 207 ? -14.478 6.475 18.711 1.00 88.50 207 PRO A CA 1
ATOM 1650 C C . PRO A 1 207 ? -13.648 7.519 19.481 1.00 88.50 207 PRO A C 1
ATOM 1652 O O . PRO A 1 207 ? -12.445 7.638 19.223 1.00 88.50 207 PRO A O 1
ATOM 1655 N N . PRO A 1 208 ? -14.257 8.239 20.441 1.00 89.38 208 PRO A N 1
ATOM 1656 C CA . PRO A 1 208 ? -13.533 9.124 21.351 1.00 89.38 208 PRO A CA 1
ATOM 1657 C C . PRO A 1 208 ? -12.441 8.391 22.142 1.00 89.38 208 PRO A C 1
ATOM 1659 O O . PRO A 1 208 ? -12.586 7.209 22.460 1.00 89.38 208 PRO A O 1
ATOM 1662 N N . ASP A 1 209 ? -11.372 9.105 22.498 1.00 90.06 209 ASP A N 1
ATOM 1663 C CA . ASP A 1 209 ? -10.202 8.532 23.178 1.00 90.06 209 ASP A CA 1
ATOM 1664 C C . ASP A 1 209 ? -10.541 7.899 24.538 1.00 90.06 209 ASP A C 1
ATOM 1666 O O . ASP A 1 209 ? -9.998 6.845 24.861 1.00 90.06 209 ASP A O 1
ATOM 1670 N N . GLU A 1 210 ? -11.489 8.474 25.284 1.00 87.69 210 GLU A N 1
ATOM 1671 C CA . GLU A 1 210 ? -12.032 7.910 26.533 1.00 87.69 210 GLU A CA 1
ATOM 1672 C C . GLU A 1 210 ? -12.524 6.467 26.349 1.00 87.69 210 GLU A C 1
ATOM 1674 O O . GLU A 1 210 ? -12.140 5.564 27.090 1.00 87.69 210 GLU A O 1
ATOM 1679 N N . VAL A 1 211 ? -13.307 6.236 25.294 1.00 84.44 211 VAL A N 1
ATOM 1680 C CA . VAL A 1 211 ? -13.879 4.924 24.968 1.00 84.44 211 VAL A CA 1
ATOM 1681 C C . VAL A 1 211 ? -12.797 3.961 24.471 1.00 84.44 211 VAL A C 1
ATOM 1683 O O . VAL A 1 211 ? -12.861 2.756 24.721 1.00 84.44 211 VAL A O 1
ATOM 1686 N N . LEU A 1 212 ? -11.784 4.470 23.759 1.00 85.50 212 LEU A N 1
ATOM 1687 C CA . LEU A 1 212 ? -10.648 3.658 23.319 1.00 85.50 212 LEU A CA 1
ATOM 1688 C C . LEU A 1 212 ? -9.852 3.146 24.520 1.00 85.50 212 LEU A C 1
ATOM 1690 O O . LEU A 1 212 ? -9.583 1.946 24.585 1.00 85.50 212 LEU A O 1
ATOM 1694 N N . ILE A 1 213 ? -9.532 4.023 25.472 1.00 84.75 213 ILE A N 1
ATOM 1695 C CA . ILE A 1 213 ? -8.815 3.665 26.699 1.00 84.75 213 ILE A CA 1
ATOM 1696 C C . ILE A 1 213 ? -9.608 2.599 27.466 1.00 84.75 213 ILE A C 1
ATOM 1698 O O . ILE A 1 213 ? -9.102 1.482 27.590 1.00 84.75 213 ILE A O 1
ATOM 1702 N N . GLU A 1 214 ? -10.877 2.862 27.805 1.00 81.94 214 GLU A N 1
ATOM 1703 C CA . GLU A 1 214 ? -11.753 1.911 28.516 1.00 81.94 214 GLU A CA 1
ATOM 1704 C C . GLU A 1 214 ? -11.801 0.542 27.811 1.00 81.94 214 GLU A C 1
ATOM 1706 O O . GLU A 1 214 ? -11.580 -0.509 28.414 1.00 81.94 214 GLU A O 1
ATOM 1711 N N . SER A 1 215 ? -12.021 0.529 26.492 1.00 77.69 215 SER A N 1
ATOM 1712 C CA . SER A 1 215 ? -12.130 -0.724 25.736 1.00 77.69 215 SER A CA 1
ATOM 1713 C C . SER A 1 215 ? -10.830 -1.535 25.703 1.00 77.69 215 SER A C 1
ATOM 1715 O O . SER A 1 215 ? -10.867 -2.768 25.697 1.00 77.69 215 SER A O 1
ATOM 1717 N N . THR A 1 216 ? -9.673 -0.868 25.683 1.00 74.75 216 THR A N 1
ATOM 1718 C CA . THR A 1 216 ? -8.371 -1.549 25.670 1.00 74.75 216 THR A CA 1
ATOM 1719 C C . THR A 1 216 ? -7.990 -2.101 27.037 1.00 74.75 216 THR A C 1
ATOM 1721 O O . THR A 1 216 ? -7.352 -3.151 27.090 1.00 74.75 216 THR A O 1
ATOM 1724 N N . GLU A 1 217 ? -8.398 -1.446 28.126 1.00 72.19 217 GLU A N 1
ATOM 1725 C CA . GLU A 1 217 ? -8.257 -1.977 29.487 1.00 72.19 217 GLU A CA 1
ATOM 1726 C C . GLU A 1 217 ? -9.099 -3.242 29.671 1.00 72.19 217 GLU A C 1
ATOM 1728 O O . GLU A 1 217 ? -8.591 -4.265 30.130 1.00 72.19 217 GLU A O 1
ATOM 1733 N N . VAL A 1 218 ? -10.354 -3.216 29.210 1.00 66.50 218 VAL A N 1
ATOM 1734 C CA . VAL A 1 218 ? -11.259 -4.377 29.262 1.00 66.50 218 VAL A CA 1
ATOM 1735 C C . VAL A 1 218 ? -10.753 -5.533 28.392 1.00 66.50 218 VAL A C 1
ATOM 1737 O O . VAL A 1 218 ? -10.904 -6.698 28.755 1.00 66.50 218 VAL A O 1
ATOM 1740 N N . SER A 1 219 ? -10.138 -5.236 27.243 1.00 61.47 219 SER A N 1
ATOM 1741 C CA . SER A 1 219 ? -9.622 -6.259 26.326 1.00 61.47 219 SER A CA 1
ATOM 1742 C C . SER A 1 219 ? -8.291 -6.884 26.773 1.00 61.47 219 SER A C 1
ATOM 1744 O O . SER A 1 219 ? -7.855 -7.845 26.137 1.00 61.47 219 SER A O 1
ATOM 1746 N N . GLY A 1 220 ? -7.615 -6.339 27.793 1.00 54.06 220 GLY A N 1
ATOM 1747 C CA . GLY A 1 220 ? -6.314 -6.828 28.273 1.00 54.06 220 GLY A CA 1
ATOM 1748 C C . GLY A 1 220 ? -5.162 -6.733 27.261 1.00 54.06 220 GLY A C 1
ATOM 1749 O O . GLY A 1 220 ? -4.074 -7.239 27.526 1.00 54.06 220 GLY A O 1
ATOM 1750 N N . MET A 1 221 ? -5.374 -6.091 26.105 1.00 46.91 221 MET A N 1
ATOM 1751 C CA . MET A 1 221 ? -4.327 -5.833 25.115 1.00 46.91 221 MET A CA 1
ATOM 1752 C C . MET A 1 221 ? -3.557 -4.588 25.560 1.00 46.91 221 MET A C 1
ATOM 1754 O O . MET A 1 221 ? -3.839 -3.466 25.135 1.00 46.91 221 MET A O 1
ATOM 1758 N N . ASN A 1 222 ? -2.618 -4.786 26.481 1.00 40.28 222 ASN A N 1
ATOM 1759 C CA . ASN A 1 222 ? -1.510 -3.855 26.635 1.00 40.28 222 ASN A CA 1
ATOM 1760 C C . ASN A 1 222 ? -0.568 -4.069 25.446 1.00 40.28 222 ASN A C 1
ATOM 1762 O O . ASN A 1 222 ? -0.336 -5.213 25.057 1.00 40.28 222 ASN A O 1
ATOM 1766 N N . ALA A 1 223 ? -0.154 -2.956 24.840 1.00 40.47 223 ALA A N 1
ATOM 1767 C CA . ALA A 1 223 ? 0.723 -2.912 23.675 1.00 40.47 223 ALA A CA 1
ATOM 1768 C C . ALA A 1 223 ? 1.995 -3.751 23.864 1.00 40.47 223 ALA A C 1
ATOM 1770 O O . ALA A 1 223 ? 2.529 -3.751 24.998 1.00 40.47 223 ALA A O 1
#